Protein AF-A0A397TCR3-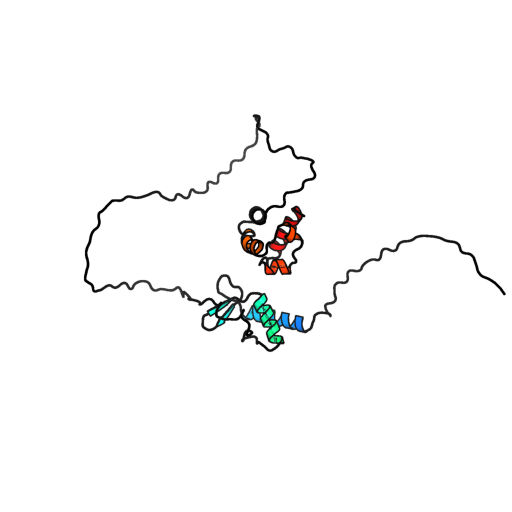F1 (afdb_monomer)

pLDDT: mean 70.33, std 26.98, range [28.31, 97.94]

Sequence (243 aa):
MRSNLLKKKSKLQSQKKYVKSRIPKESNLNENEVLVSSYIMELNDKYVCEVKNHKHCFIKENHYLSLNNFAISLWAKEIINKNADLNTPPNHALFSMMHSVKVTRKDSLFDEFSQMHHLLHPSPSSSPSPLQSTPSPLSYNYSDYNSEIQSRSRSLSLTSDHSLFSQISDNLSRKVVPNMKDFLEGLDKEFGDGKFTYYLPIFEEHEIRVNHLTRLSDSEYILIGITIIGRRQTVRDEAKKYE

Structure (mmCIF, N/CA/C/O backbone):
data_AF-A0A397TCR3-F1
#
_entry.id   AF-A0A397TCR3-F1
#
loop_
_atom_site.group_PDB
_atom_site.id
_atom_site.type_symbol
_atom_site.label_atom_id
_atom_site.label_alt_id
_atom_site.label_comp_id
_atom_site.label_asym_id
_atom_site.label_entity_id
_atom_site.label_seq_id
_atom_site.pdbx_PDB_ins_code
_atom_site.Cartn_x
_atom_site.Cartn_y
_atom_site.Cartn_z
_atom_site.occupancy
_atom_site.B_iso_or_equiv
_atom_site.auth_seq_id
_atom_site.auth_comp_id
_atom_site.auth_asym_id
_atom_site.auth_atom_id
_atom_site.pdbx_PDB_model_num
ATOM 1 N N . MET A 1 1 ? -39.890 59.804 42.417 1.00 32.84 1 MET A N 1
ATOM 2 C CA . MET A 1 1 ? -39.545 59.969 40.981 1.00 32.84 1 MET A CA 1
ATOM 3 C C . MET A 1 1 ? -38.036 60.123 40.853 1.00 32.84 1 MET A C 1
ATOM 5 O O . MET A 1 1 ? -37.502 60.806 41.713 1.00 32.84 1 MET A O 1
ATOM 9 N N . ARG A 1 2 ? -37.415 59.622 39.762 1.00 30.17 2 ARG A N 1
ATOM 10 C CA . ARG A 1 2 ? -35.999 59.856 39.351 1.00 30.17 2 ARG A CA 1
ATOM 11 C C . ARG A 1 2 ? -34.923 59.349 40.350 1.00 30.17 2 ARG A C 1
ATOM 13 O O . ARG A 1 2 ? -35.198 59.245 41.534 1.00 30.17 2 ARG A O 1
ATOM 20 N N . SER A 1 3 ? -33.689 59.007 39.959 1.00 29.06 3 SER A N 1
ATOM 21 C CA . SER A 1 3 ? -33.141 58.533 38.665 1.00 29.06 3 SER A CA 1
ATOM 22 C C . SER A 1 3 ? -31.760 57.867 38.885 1.00 29.06 3 SER A C 1
ATOM 24 O O . SER A 1 3 ? -31.173 58.010 39.950 1.00 29.06 3 SER A O 1
ATOM 26 N N . ASN A 1 4 ? -31.253 57.133 37.885 1.00 33.00 4 ASN A N 1
ATOM 27 C CA . ASN A 1 4 ? -29.996 56.357 37.927 1.00 33.00 4 ASN A CA 1
ATOM 28 C C . ASN A 1 4 ? -28.689 57.194 37.822 1.00 33.00 4 ASN A C 1
ATOM 30 O O . ASN A 1 4 ? -28.744 58.401 37.601 1.00 33.00 4 ASN A O 1
ATOM 34 N N . LEU A 1 5 ? -27.548 56.468 37.814 1.00 35.50 5 LEU A N 1
ATOM 35 C CA . LEU A 1 5 ? -26.148 56.845 37.481 1.00 35.50 5 LEU A CA 1
ATOM 36 C C . LEU A 1 5 ? -25.313 57.469 38.636 1.00 35.50 5 LEU A C 1
ATOM 38 O O . LEU A 1 5 ? -25.854 58.156 39.485 1.00 35.50 5 LEU A O 1
ATOM 42 N N . LEU A 1 6 ? -23.987 57.238 38.747 1.00 35.44 6 LEU A N 1
ATOM 43 C CA . LEU A 1 6 ? -23.030 56.706 37.754 1.00 35.44 6 LEU A CA 1
ATOM 44 C C . LEU A 1 6 ? -21.913 55.786 38.336 1.00 35.44 6 LEU A C 1
ATOM 46 O O . LEU A 1 6 ? -21.469 55.926 39.467 1.00 35.44 6 LEU A O 1
ATOM 50 N N . LYS A 1 7 ? -21.460 54.861 37.476 1.00 35.72 7 LYS A N 1
ATOM 51 C CA . LYS A 1 7 ? -20.378 53.841 37.540 1.00 35.72 7 LYS A CA 1
ATOM 52 C C . LYS A 1 7 ? -19.131 54.113 38.421 1.00 35.72 7 LYS A C 1
ATOM 54 O O . LYS A 1 7 ? -18.596 55.216 38.427 1.00 35.72 7 LYS A O 1
ATOM 59 N N . LYS A 1 8 ? -18.489 53.023 38.882 1.00 31.03 8 LYS A N 1
ATOM 60 C CA . LYS A 1 8 ? -17.023 52.927 39.109 1.00 31.03 8 LYS A CA 1
ATOM 61 C C . LYS A 1 8 ? -16.462 51.676 38.393 1.00 31.03 8 LYS A C 1
ATOM 63 O O . LYS A 1 8 ? -17.173 50.683 38.283 1.00 31.03 8 LYS A O 1
ATOM 68 N N . LYS A 1 9 ? -15.235 51.731 37.846 1.00 42.06 9 LYS A N 1
ATOM 69 C CA . LYS A 1 9 ? -14.594 50.645 37.055 1.00 42.06 9 LYS A CA 1
ATOM 70 C C . LYS A 1 9 ? -13.421 49.990 37.805 1.00 42.06 9 LYS A C 1
ATOM 72 O O . LYS A 1 9 ? -12.513 50.707 38.215 1.00 42.06 9 LYS A O 1
ATOM 77 N N . SER A 1 10 ? -13.364 48.657 3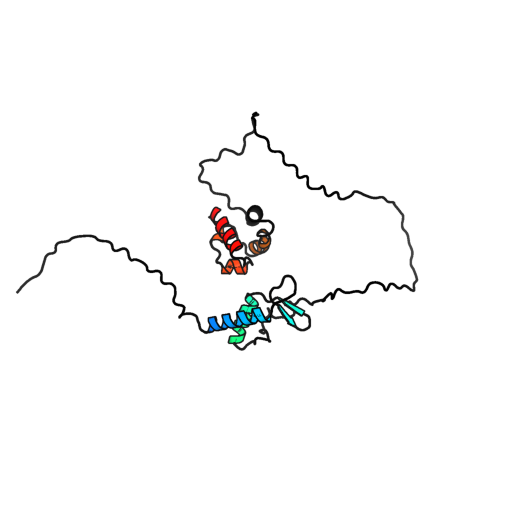7.820 1.00 34.50 10 SER A N 1
ATOM 78 C CA . SER A 1 10 ? -12.167 47.822 38.070 1.00 34.50 10 SER A CA 1
ATOM 79 C C . SER A 1 10 ? -12.519 46.332 37.879 1.00 34.50 10 SER A C 1
ATOM 81 O O . SER A 1 10 ? -13.694 45.989 37.929 1.00 34.50 10 SER A O 1
ATOM 83 N N . LYS A 1 11 ? -11.592 45.382 37.678 1.00 33.12 11 LYS A N 1
ATOM 84 C CA . LYS A 1 11 ? -10.313 45.376 36.927 1.00 33.12 11 LYS A CA 1
ATOM 85 C C . LYS A 1 11 ? -9.956 43.895 36.653 1.00 33.12 11 LYS A C 1
ATOM 87 O O . LYS A 1 11 ? -10.053 43.094 37.568 1.00 33.12 11 LYS A O 1
ATOM 92 N N . LEU A 1 12 ? -9.554 43.575 35.417 1.00 40.38 12 LEU A N 1
ATOM 93 C CA . LEU A 1 12 ? -8.819 42.377 34.945 1.00 40.38 12 LEU A CA 1
ATOM 94 C C . LEU A 1 12 ? -8.779 41.105 35.833 1.00 40.38 12 LEU A C 1
ATOM 96 O O . LEU A 1 12 ? -8.080 41.088 36.842 1.00 40.38 12 LEU A O 1
ATOM 100 N N . GLN A 1 13 ? -9.283 39.979 35.310 1.00 36.59 13 GLN A N 1
ATOM 101 C CA . GLN A 1 13 ? -8.668 38.658 35.528 1.00 36.59 13 GLN A CA 1
ATOM 102 C C . GLN A 1 13 ? -8.939 37.717 34.343 1.00 36.59 13 GLN A C 1
ATOM 104 O O . GLN A 1 13 ? -10.040 37.697 33.796 1.00 36.59 13 GLN A O 1
ATOM 109 N N . SER A 1 14 ? -7.925 36.957 33.922 1.00 41.19 14 SER A N 1
ATOM 110 C CA . SER A 1 14 ? -7.991 36.032 32.786 1.00 41.19 14 SER A CA 1
ATOM 111 C C . SER A 1 14 ? -8.177 34.588 33.259 1.00 41.19 14 SER A C 1
ATOM 113 O O . SER A 1 14 ? -7.335 34.039 33.966 1.00 41.19 14 SER A O 1
ATOM 115 N N . GLN A 1 15 ? -9.258 33.935 32.828 1.00 44.97 15 GLN A N 1
ATOM 116 C CA . GLN A 1 15 ? -9.443 32.500 33.052 1.00 44.97 15 GLN A CA 1
ATOM 117 C C . GLN A 1 15 ? -8.955 31.704 31.838 1.00 44.97 15 GLN A C 1
ATOM 119 O O . GLN A 1 15 ? -9.560 31.735 30.765 1.00 44.97 15 GLN A O 1
ATOM 124 N N . LYS A 1 16 ? -7.853 30.965 32.016 1.00 41.59 16 LYS A N 1
ATOM 125 C CA . LYS A 1 16 ? -7.391 29.961 31.049 1.00 41.59 16 LYS A CA 1
ATOM 126 C C . LYS A 1 16 ? -8.455 28.862 30.944 1.00 41.59 16 LYS A C 1
ATOM 128 O O . LYS A 1 16 ? -8.676 28.136 31.910 1.00 41.59 16 LYS A O 1
ATOM 133 N N . LYS A 1 17 ? -9.100 28.710 29.782 1.00 42.66 17 LYS A N 1
ATOM 134 C CA . LYS A 1 17 ? -9.996 27.570 29.530 1.00 42.66 17 LYS A CA 1
ATOM 135 C C . LYS A 1 17 ? -9.170 26.286 29.456 1.00 42.66 17 LYS A C 1
ATOM 137 O O . LYS A 1 17 ? -8.479 26.049 28.470 1.00 42.66 17 LYS A O 1
ATOM 142 N N . TYR A 1 18 ? -9.250 25.466 30.500 1.00 41.53 18 TYR A N 1
ATOM 143 C CA . TYR A 1 18 ? -8.671 24.126 30.522 1.00 41.53 18 TYR A CA 1
ATOM 144 C C . TYR A 1 18 ? -9.414 23.232 29.520 1.00 41.53 18 TYR A C 1
ATOM 146 O O . TYR A 1 18 ? -10.566 22.851 29.741 1.00 41.53 18 TYR A O 1
ATOM 154 N N . VAL A 1 19 ? -8.766 22.918 28.398 1.00 47.62 19 VAL A N 1
ATOM 155 C CA . VAL A 1 19 ? -9.299 21.978 27.409 1.00 47.62 19 VAL A CA 1
ATOM 156 C C . VAL A 1 19 ? -9.103 20.564 27.950 1.00 47.62 19 VAL A C 1
ATOM 158 O O . VAL A 1 19 ? -8.019 19.997 27.840 1.00 47.62 19 VAL A O 1
ATOM 161 N N . LYS A 1 20 ? -10.160 19.977 28.528 1.00 52.22 20 LYS A N 1
ATOM 162 C CA . LYS A 1 20 ? -10.213 18.519 28.705 1.00 52.22 20 LYS A CA 1
ATOM 163 C C . LYS A 1 20 ? -10.082 17.873 27.328 1.00 52.22 20 LYS A C 1
ATOM 165 O O . LYS A 1 20 ? -10.892 18.163 26.446 1.00 52.22 20 LYS A O 1
ATOM 170 N N . SER A 1 21 ? -9.111 16.981 27.164 1.00 48.56 21 SER A N 1
ATOM 171 C CA . SER A 1 21 ? -9.018 16.123 25.988 1.00 48.56 21 SER A CA 1
ATOM 172 C C . SER A 1 21 ? -10.294 15.287 25.874 1.00 48.56 21 SER A C 1
ATOM 174 O O . SER A 1 21 ? -10.557 14.392 26.677 1.00 48.56 21 SER A O 1
ATOM 176 N N . ARG A 1 22 ? -11.118 15.584 24.866 1.00 56.56 22 ARG A N 1
ATOM 177 C CA . ARG A 1 22 ? -12.137 14.637 24.417 1.00 56.56 22 ARG A CA 1
ATOM 178 C C . ARG A 1 22 ? -11.433 13.580 23.580 1.00 56.56 22 ARG A C 1
ATOM 180 O O . ARG A 1 22 ? -11.239 13.774 22.386 1.00 56.56 22 ARG A O 1
ATOM 187 N N . ILE A 1 23 ? -11.095 12.464 24.222 1.00 61.62 23 ILE A N 1
ATOM 188 C CA . ILE A 1 23 ? -11.044 11.178 23.524 1.00 61.62 23 ILE A CA 1
ATOM 189 C C . ILE A 1 23 ? -12.400 11.043 22.801 1.00 61.62 23 ILE A C 1
ATOM 191 O O . ILE A 1 23 ? -13.436 11.200 23.464 1.00 61.62 23 ILE A O 1
ATOM 195 N N . PRO A 1 24 ? -12.437 10.857 21.469 1.00 49.91 24 PRO A N 1
ATOM 196 C CA . PRO A 1 24 ? -13.688 10.635 20.758 1.00 49.91 24 PRO A CA 1
ATOM 197 C C . PRO A 1 24 ? -14.399 9.411 21.336 1.00 49.91 24 PRO A C 1
ATOM 199 O O . PRO A 1 24 ? -13.778 8.375 21.554 1.00 49.91 24 PRO A O 1
ATOM 202 N N . LYS A 1 25 ? -15.701 9.528 21.613 1.00 54.03 25 LYS A N 1
ATOM 203 C CA . LYS A 1 25 ? -16.501 8.363 21.998 1.00 54.03 25 LYS A CA 1
ATOM 204 C C . LYS A 1 25 ? -16.763 7.520 20.754 1.00 54.03 25 LYS A C 1
ATOM 206 O O . LYS A 1 25 ? -17.238 8.059 19.756 1.00 54.03 25 LYS A O 1
ATOM 211 N N . GLU A 1 26 ? -16.535 6.216 20.870 1.00 54.66 26 GLU A N 1
ATOM 212 C CA . GLU A 1 26 ? -16.677 5.201 19.809 1.00 54.66 26 GLU A CA 1
ATOM 213 C C . GLU A 1 26 ? -18.089 5.140 19.191 1.00 54.66 26 GLU A C 1
ATOM 215 O O . GLU A 1 26 ? -18.271 4.637 18.087 1.00 54.66 26 GLU A O 1
ATOM 220 N N . SER A 1 27 ? -19.086 5.735 19.856 1.00 53.53 27 SER A N 1
ATOM 221 C CA . SER A 1 27 ? -20.491 5.842 19.439 1.00 53.53 27 SER A CA 1
ATOM 222 C C . SER A 1 27 ? -20.749 6.758 18.221 1.00 53.53 27 SER A C 1
ATOM 224 O O . SER A 1 27 ? -21.754 7.467 18.203 1.00 53.53 27 SER A O 1
ATOM 226 N N . ASN A 1 28 ? -19.822 6.826 17.262 1.00 51.12 28 ASN A N 1
ATOM 227 C CA . ASN A 1 28 ? -19.961 7.529 15.976 1.00 51.12 28 ASN A CA 1
ATOM 228 C C . ASN A 1 28 ? -19.312 6.760 14.803 1.00 51.12 28 ASN A C 1
ATOM 230 O O . ASN A 1 28 ? -19.129 7.336 13.734 1.00 51.12 28 ASN A O 1
ATOM 234 N N . LEU A 1 29 ? -18.953 5.482 14.981 1.00 58.56 29 LEU A N 1
ATOM 235 C CA . LEU A 1 29 ? -18.613 4.619 13.848 1.00 58.56 29 LEU A CA 1
ATOM 236 C C . LEU A 1 29 ? -19.871 4.367 13.008 1.00 58.56 29 LEU A C 1
ATOM 238 O O . LEU A 1 29 ? -20.929 4.036 13.543 1.00 58.56 29 LEU A O 1
ATOM 242 N N . ASN A 1 30 ? -19.752 4.531 11.693 1.00 74.69 30 ASN A N 1
ATOM 243 C CA . ASN A 1 30 ? -20.811 4.188 10.749 1.00 74.69 30 ASN A CA 1
ATOM 244 C C . ASN A 1 30 ? -21.021 2.664 10.778 1.00 74.69 30 ASN A C 1
ATOM 246 O O . ASN A 1 30 ? -20.054 1.916 10.659 1.00 74.69 30 ASN A O 1
ATOM 250 N N . GLU A 1 31 ? -22.260 2.183 10.894 1.00 82.19 31 GLU A N 1
ATOM 251 C CA . GLU A 1 31 ? -22.559 0.738 10.938 1.00 82.19 31 GLU A CA 1
ATOM 252 C C . GLU A 1 31 ? -21.961 -0.004 9.726 1.00 82.19 31 GLU A C 1
ATOM 254 O O . GLU A 1 31 ? -21.398 -1.091 9.856 1.00 82.19 31 GLU A O 1
ATOM 259 N N . ASN A 1 32 ? -21.962 0.645 8.557 1.00 85.50 32 ASN A N 1
ATOM 260 C CA . ASN A 1 32 ? -21.342 0.127 7.337 1.00 85.50 32 ASN A CA 1
ATOM 261 C C . ASN A 1 32 ? -19.809 0.032 7.431 1.00 85.50 32 ASN A C 1
ATOM 263 O O . ASN A 1 32 ? -19.217 -0.848 6.822 1.00 85.50 32 ASN A O 1
ATOM 267 N N . GLU A 1 33 ? -19.146 0.911 8.183 1.00 86.38 33 GLU A N 1
ATOM 268 C CA . GLU A 1 33 ? -17.687 0.902 8.375 1.00 86.38 33 GLU A CA 1
ATOM 269 C C . GLU A 1 33 ? -17.250 -0.244 9.301 1.00 86.38 33 GLU A C 1
ATOM 271 O O . GLU A 1 33 ? -16.230 -0.894 9.053 1.00 86.38 33 GLU A O 1
ATOM 276 N N . VAL A 1 34 ? -18.075 -0.568 10.304 1.00 90.19 34 VAL A N 1
ATOM 277 C CA . VAL A 1 34 ? -17.914 -1.769 11.140 1.00 90.19 34 VAL A CA 1
ATOM 278 C C . VAL A 1 34 ? -18.088 -3.036 10.294 1.00 90.19 34 VAL A C 1
ATOM 280 O O . VAL A 1 34 ? -17.247 -3.933 10.358 1.00 90.19 34 VAL A O 1
ATOM 283 N N . LEU A 1 35 ? -19.113 -3.091 9.434 1.00 93.56 35 LEU A N 1
ATOM 284 C CA . LEU A 1 35 ? -19.334 -4.216 8.515 1.00 93.56 35 LEU A CA 1
ATOM 285 C C . LEU A 1 35 ? -18.205 -4.367 7.479 1.00 93.56 35 LEU A C 1
ATOM 287 O O . LEU A 1 35 ? -17.727 -5.480 7.269 1.00 93.56 35 LEU A O 1
ATOM 291 N N . VAL A 1 36 ? -17.716 -3.269 6.885 1.00 93.50 36 VAL A N 1
ATOM 292 C CA . VAL A 1 36 ? -16.543 -3.296 5.987 1.00 93.50 36 VAL A CA 1
ATOM 293 C C . VAL A 1 36 ? -15.334 -3.863 6.724 1.00 93.50 36 VAL A C 1
ATOM 295 O O . VAL A 1 36 ? -14.639 -4.715 6.181 1.00 93.50 36 VAL A O 1
ATOM 298 N N . SER A 1 37 ? -15.095 -3.435 7.965 1.00 93.88 37 SER A N 1
ATOM 299 C CA . SER A 1 37 ? -13.968 -3.921 8.770 1.00 93.88 37 SER A CA 1
ATOM 300 C C . SER A 1 37 ? -14.077 -5.423 9.056 1.00 93.88 37 SER A C 1
ATOM 302 O O . SER A 1 37 ? -13.086 -6.142 8.927 1.00 93.88 37 SER A O 1
ATOM 304 N N . SER A 1 38 ? -15.288 -5.907 9.356 1.00 96.56 38 SER A N 1
ATOM 305 C CA . SER A 1 38 ? -15.583 -7.332 9.554 1.00 96.56 38 SER A CA 1
ATOM 306 C C . SER A 1 38 ? -15.258 -8.158 8.304 1.00 96.56 38 SER A C 1
ATOM 308 O O . SER A 1 38 ? -14.482 -9.109 8.379 1.00 96.56 38 SER A O 1
ATOM 310 N N . TYR A 1 39 ? -15.780 -7.763 7.136 1.00 97.75 39 TYR A N 1
ATOM 311 C CA . TYR A 1 39 ? -15.507 -8.476 5.883 1.00 97.75 39 TYR A CA 1
ATOM 312 C C . TYR A 1 39 ? -14.046 -8.353 5.431 1.00 97.75 39 TYR A C 1
ATOM 314 O O . TYR A 1 39 ? -13.514 -9.297 4.856 1.00 97.75 39 TYR A O 1
ATOM 322 N N . ILE A 1 40 ? -13.356 -7.241 5.719 1.00 96.88 40 ILE A N 1
ATOM 323 C CA . ILE A 1 40 ? -11.908 -7.134 5.486 1.00 96.88 40 ILE A CA 1
ATOM 324 C C . ILE A 1 40 ? -11.166 -8.201 6.300 1.00 96.88 40 ILE A C 1
ATOM 326 O O . ILE A 1 40 ? -10.300 -8.871 5.743 1.00 96.88 40 ILE A O 1
ATOM 330 N N . MET A 1 41 ? -11.480 -8.391 7.585 1.00 95.31 41 MET A N 1
ATOM 331 C CA . MET A 1 41 ? -10.823 -9.421 8.403 1.00 95.31 41 MET A CA 1
ATOM 332 C C . MET A 1 41 ? -11.056 -10.830 7.842 1.00 95.31 41 MET A C 1
ATOM 334 O O . MET A 1 41 ? -10.092 -11.561 7.627 1.00 95.31 41 MET A O 1
ATOM 338 N N . GLU A 1 42 ? -12.308 -11.170 7.532 1.00 97.06 42 GLU A N 1
ATOM 339 C CA . GLU A 1 42 ? -12.695 -12.481 6.995 1.00 97.06 42 GLU A CA 1
ATOM 340 C C . GLU A 1 42 ? -12.049 -12.779 5.628 1.00 97.06 42 GLU A C 1
ATOM 342 O O . GLU A 1 42 ? -11.555 -13.881 5.396 1.00 97.06 42 GLU A O 1
ATOM 347 N N . LEU A 1 43 ? -11.966 -11.783 4.738 1.00 97.00 43 LEU A N 1
ATOM 348 C CA . LEU A 1 43 ? -11.293 -11.920 3.442 1.00 97.00 43 LEU A CA 1
ATOM 349 C C . LEU A 1 43 ? -9.764 -12.052 3.564 1.00 97.00 43 LEU A C 1
ATOM 351 O O . LEU A 1 43 ? -9.169 -12.771 2.764 1.00 97.00 43 LEU A O 1
ATOM 355 N N . ASN A 1 44 ? -9.111 -11.385 4.527 1.00 94.38 44 ASN A N 1
ATOM 356 C CA . ASN A 1 44 ? -7.666 -11.564 4.741 1.00 94.38 44 ASN A CA 1
ATOM 357 C C . ASN A 1 44 ? -7.354 -12.984 5.244 1.00 94.38 44 ASN A C 1
ATOM 359 O O . ASN A 1 44 ? -6.450 -13.619 4.710 1.00 94.38 44 ASN A O 1
ATOM 363 N N . ASP A 1 45 ? -8.113 -13.482 6.227 1.00 94.31 45 ASP A N 1
ATOM 364 C CA . ASP A 1 45 ? -7.937 -14.822 6.811 1.00 94.31 45 ASP A CA 1
ATOM 365 C C . ASP A 1 45 ? -8.189 -15.933 5.777 1.00 94.31 45 ASP A C 1
ATOM 367 O O . ASP A 1 45 ? -7.373 -16.836 5.592 1.00 94.31 45 ASP A O 1
ATOM 371 N N . LYS A 1 46 ? -9.274 -15.807 5.005 1.00 95.19 46 LYS A N 1
ATOM 372 C CA . LYS A 1 46 ? -9.669 -16.787 3.986 1.00 95.19 46 LYS A CA 1
ATOM 373 C C . LYS A 1 46 ? -8.706 -16.894 2.801 1.00 95.19 46 LYS A C 1
ATOM 375 O O . LYS A 1 46 ? -8.580 -17.971 2.221 1.00 95.19 46 LYS A O 1
ATOM 380 N N . TYR A 1 47 ? -8.077 -15.789 2.402 1.00 94.31 47 TYR A N 1
ATOM 381 C CA . TYR A 1 47 ? -7.284 -15.712 1.170 1.00 94.31 47 TYR A CA 1
ATOM 382 C C . TYR A 1 47 ? -5.773 -15.602 1.404 1.00 94.31 47 TYR A C 1
ATOM 384 O O . TYR A 1 47 ? -5.065 -15.115 0.525 1.00 94.31 47 TYR A O 1
ATOM 392 N N . VAL A 1 48 ? -5.253 -16.064 2.548 1.00 91.19 48 VAL A N 1
ATOM 393 C CA . VAL A 1 48 ? -3.801 -16.184 2.793 1.00 91.19 48 VAL A CA 1
ATOM 394 C C . VAL A 1 48 ? -3.116 -16.969 1.669 1.00 91.19 48 VAL A C 1
ATOM 396 O O . VAL A 1 48 ? -3.573 -18.032 1.257 1.00 91.19 48 VAL A O 1
ATOM 399 N N . CYS A 1 49 ? -2.004 -16.432 1.162 1.00 88.69 49 CYS A N 1
ATOM 400 C CA . CYS A 1 49 ? -1.275 -16.997 0.031 1.00 88.69 49 CYS A CA 1
ATOM 401 C C . CYS A 1 49 ? 0.053 -17.628 0.467 1.00 88.69 49 CYS A C 1
ATOM 403 O O . CYS A 1 49 ? 0.883 -16.978 1.097 1.00 88.69 49 CYS A O 1
ATOM 405 N N . GLU A 1 50 ? 0.299 -18.872 0.054 1.00 80.00 50 GLU A N 1
ATOM 406 C CA . GLU A 1 50 ? 1.591 -19.556 0.247 1.00 80.00 50 GLU A CA 1
ATOM 407 C C . GLU A 1 50 ? 2.650 -19.147 -0.799 1.00 80.00 50 GLU A C 1
ATOM 409 O O . GLU A 1 50 ? 3.834 -19.466 -0.670 1.00 80.00 50 GLU A O 1
ATOM 414 N N . VAL A 1 51 ? 2.240 -18.449 -1.866 1.00 70.06 51 VAL A N 1
ATOM 415 C CA . VAL A 1 51 ? 3.136 -18.056 -2.961 1.00 70.06 51 VAL A CA 1
ATOM 416 C C . VAL A 1 51 ? 4.015 -16.885 -2.530 1.00 70.06 51 VAL A C 1
ATOM 418 O O . VAL A 1 51 ? 3.528 -15.838 -2.102 1.00 70.06 51 VAL A O 1
ATOM 421 N N . LYS A 1 52 ? 5.333 -17.048 -2.699 1.00 58.84 52 LYS A N 1
ATOM 422 C CA . LYS A 1 52 ? 6.329 -16.012 -2.392 1.00 58.84 52 LYS A CA 1
ATOM 423 C C . LYS A 1 52 ? 5.942 -14.663 -3.017 1.00 58.84 52 LYS A C 1
ATOM 425 O O . LYS A 1 52 ? 5.460 -14.603 -4.144 1.00 58.84 52 LYS A O 1
ATOM 430 N N . ASN A 1 53 ? 6.202 -13.596 -2.264 1.00 66.69 53 ASN A N 1
ATOM 431 C CA . ASN A 1 53 ? 5.924 -12.185 -2.565 1.00 66.69 53 ASN A CA 1
ATOM 432 C C . ASN A 1 53 ? 4.456 -11.726 -2.427 1.00 66.69 53 ASN A C 1
ATOM 434 O O . ASN A 1 53 ? 4.232 -10.516 -2.386 1.00 66.69 53 ASN A O 1
ATOM 438 N N . HIS A 1 54 ? 3.474 -12.618 -2.254 1.00 74.00 54 HIS A N 1
ATOM 439 C CA . HIS A 1 54 ? 2.067 -12.236 -2.061 1.00 74.00 54 HIS A CA 1
ATOM 440 C C . HIS A 1 54 ? 1.563 -12.672 -0.682 1.00 74.00 54 HIS A C 1
ATOM 442 O O . HIS A 1 54 ? 1.743 -13.817 -0.293 1.00 74.00 54 HIS A O 1
ATOM 448 N N . LYS A 1 55 ? 0.928 -11.764 0.075 1.00 83.88 55 LYS A N 1
ATOM 449 C CA . LYS A 1 55 ? 0.330 -12.110 1.382 1.00 83.88 55 LYS A CA 1
ATOM 450 C C . LYS A 1 55 ? -1.033 -12.774 1.245 1.00 83.88 55 LYS A C 1
ATOM 452 O O . LYS A 1 55 ? -1.315 -13.732 1.953 1.00 83.88 55 LYS A O 1
ATOM 457 N N . HIS A 1 56 ? -1.852 -12.262 0.329 1.00 92.88 56 HIS A N 1
ATOM 458 C CA . HIS A 1 56 ? -3.190 -12.771 0.065 1.00 92.88 56 HIS A CA 1
ATOM 459 C C . HIS A 1 56 ? -3.397 -12.929 -1.444 1.00 92.88 56 HIS A C 1
ATOM 461 O O . HIS A 1 56 ? -2.883 -12.125 -2.231 1.00 92.88 56 HIS A O 1
ATOM 467 N N . CYS A 1 57 ? -4.125 -13.959 -1.865 1.00 92.88 57 CYS A N 1
ATOM 468 C CA . CYS A 1 57 ? -4.423 -14.211 -3.267 1.00 92.88 57 CYS A CA 1
ATOM 469 C C . CYS A 1 57 ? -5.760 -14.932 -3.467 1.00 92.88 57 CYS A C 1
ATOM 471 O O . CYS A 1 57 ? -6.129 -15.827 -2.714 1.00 92.88 57 CYS A O 1
ATOM 473 N N . PHE A 1 58 ? -6.466 -14.564 -4.534 1.00 93.38 58 PHE A N 1
ATOM 474 C CA . PHE A 1 58 ? -7.603 -15.325 -5.036 1.00 93.38 58 PHE A CA 1
ATOM 475 C C . PHE A 1 58 ? -7.091 -16.380 -6.021 1.00 93.38 58 PHE A C 1
ATOM 477 O O . PHE A 1 58 ? -6.339 -16.052 -6.943 1.00 93.38 58 PHE A O 1
ATOM 484 N N . ILE A 1 59 ? -7.481 -17.640 -5.827 1.00 90.62 59 ILE A N 1
ATOM 485 C CA . ILE A 1 59 ? -7.052 -18.766 -6.663 1.00 90.62 59 ILE A CA 1
ATOM 486 C C . ILE A 1 59 ? -8.252 -19.274 -7.457 1.00 90.62 59 ILE A C 1
ATOM 488 O O . ILE A 1 59 ? -9.270 -19.655 -6.882 1.00 90.62 59 ILE A O 1
ATOM 492 N N . LYS A 1 60 ? -8.113 -19.327 -8.782 1.00 89.75 60 LYS A N 1
ATOM 493 C CA . LYS A 1 60 ? -9.102 -19.907 -9.696 1.00 89.75 60 LYS A CA 1
ATOM 494 C C . LYS A 1 60 ? -8.370 -20.581 -10.853 1.00 89.75 60 LYS A C 1
ATOM 496 O O . LYS A 1 60 ? -7.467 -19.985 -11.422 1.00 89.75 60 LYS A O 1
ATOM 501 N N . GLU A 1 61 ? -8.741 -21.817 -11.194 1.00 85.00 61 GLU A N 1
ATOM 502 C CA . GLU A 1 61 ? -8.220 -22.541 -12.375 1.00 85.00 61 GLU A CA 1
ATOM 503 C C . GLU A 1 61 ? -6.669 -22.612 -12.434 1.00 85.00 61 GLU A C 1
ATOM 505 O O . GLU A 1 61 ? -6.049 -22.422 -13.477 1.00 85.00 61 GLU A O 1
ATOM 510 N N . ASN A 1 62 ? -6.023 -22.869 -11.286 1.00 83.38 62 ASN A N 1
ATOM 511 C CA . ASN A 1 62 ? -4.558 -22.865 -11.071 1.00 83.38 62 ASN A CA 1
ATOM 512 C C . ASN A 1 62 ? -3.847 -21.525 -11.373 1.00 83.38 62 ASN A C 1
ATOM 514 O O . ASN A 1 62 ? -2.614 -21.454 -11.422 1.00 83.38 62 ASN A O 1
ATOM 518 N N . HIS A 1 63 ? -4.616 -20.454 -11.537 1.00 87.12 63 HIS A N 1
ATOM 519 C CA . HIS A 1 63 ? -4.149 -19.085 -11.666 1.00 87.12 63 HIS A CA 1
ATOM 520 C C . HIS A 1 63 ? -4.362 -18.316 -10.355 1.00 87.12 63 HIS A C 1
ATOM 522 O O . HIS A 1 63 ? -5.376 -18.469 -9.674 1.00 87.12 63 HIS A O 1
ATOM 528 N N . TYR A 1 64 ? -3.378 -17.488 -10.010 1.00 89.94 64 TYR A N 1
ATOM 529 C CA . TYR A 1 64 ? -3.269 -16.784 -8.737 1.00 89.94 64 TYR A CA 1
ATOM 530 C C . TYR A 1 64 ? -3.340 -15.276 -8.988 1.00 89.94 64 TYR A C 1
ATOM 532 O O . TYR A 1 64 ? -2.476 -14.704 -9.655 1.00 89.94 64 TYR A O 1
ATOM 540 N N . LEU A 1 65 ? -4.373 -14.628 -8.457 1.00 91.44 65 LEU A N 1
ATOM 541 C CA . LEU A 1 65 ? -4.550 -13.180 -8.488 1.00 91.44 65 LEU A CA 1
ATOM 542 C C . LEU A 1 65 ? -4.126 -12.590 -7.136 1.00 91.44 65 LEU A C 1
ATOM 544 O O . LEU A 1 65 ? -4.713 -12.916 -6.108 1.00 91.44 65 LEU A O 1
ATOM 548 N N . SER A 1 66 ? -3.136 -11.697 -7.131 1.00 91.69 66 SER A N 1
ATOM 549 C CA . SER A 1 66 ? -2.669 -11.020 -5.914 1.00 91.69 66 SER A CA 1
ATOM 550 C C . SER A 1 66 ? -3.727 -10.071 -5.343 1.00 91.69 66 SER A C 1
ATOM 552 O O . SER A 1 66 ? -4.071 -9.076 -5.977 1.00 91.69 66 SER A O 1
ATOM 554 N N . LEU A 1 67 ? -4.161 -10.300 -4.103 1.00 93.19 67 LEU A N 1
ATOM 555 C CA . LEU A 1 67 ? -5.080 -9.409 -3.395 1.00 93.19 67 LEU A CA 1
ATOM 556 C C . LEU A 1 67 ? -4.290 -8.424 -2.525 1.00 93.19 67 LEU A C 1
ATOM 558 O O . LEU A 1 67 ? -3.755 -8.776 -1.474 1.00 93.19 67 LEU A O 1
ATOM 562 N N . ASN A 1 68 ? -4.215 -7.167 -2.965 1.00 91.75 68 ASN A N 1
ATOM 563 C CA . ASN A 1 68 ? -3.699 -6.079 -2.134 1.00 91.75 68 ASN A CA 1
ATOM 564 C C . ASN A 1 68 ? -4.802 -5.523 -1.205 1.00 91.75 68 ASN A C 1
ATOM 566 O O . ASN A 1 68 ? -5.990 -5.800 -1.381 1.00 91.75 68 ASN A O 1
ATOM 570 N N . ASN A 1 69 ? -4.417 -4.699 -0.225 1.00 93.19 69 ASN A N 1
ATOM 571 C CA . ASN A 1 69 ? -5.356 -4.135 0.755 1.00 93.19 69 ASN A CA 1
ATOM 572 C C . ASN A 1 69 ? -6.504 -3.337 0.106 1.00 93.19 69 ASN A C 1
ATOM 574 O O . ASN A 1 69 ? -7.603 -3.302 0.656 1.00 93.19 69 ASN A O 1
ATOM 578 N N . PHE A 1 70 ? -6.273 -2.709 -1.055 1.00 94.50 70 PHE A N 1
ATOM 579 C CA . PHE A 1 70 ? -7.312 -1.980 -1.786 1.00 94.50 70 PHE A CA 1
ATOM 580 C C . PHE A 1 70 ? -8.334 -2.934 -2.414 1.00 94.50 70 PHE A C 1
ATOM 582 O O . PHE A 1 70 ? -9.530 -2.721 -2.246 1.00 94.50 70 PHE A O 1
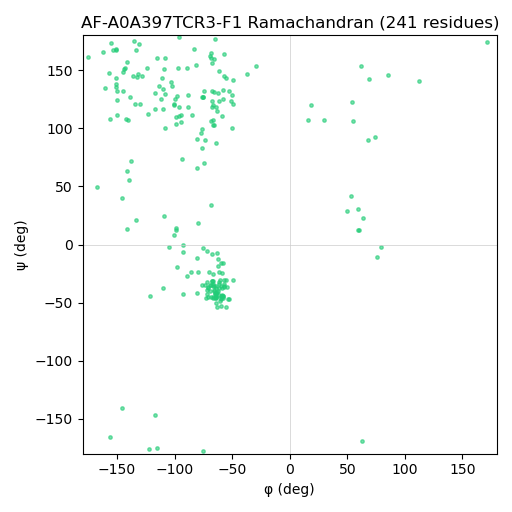ATOM 589 N N . ALA A 1 71 ? -7.885 -4.017 -3.058 1.00 95.44 71 ALA A N 1
ATOM 590 C CA . ALA A 1 71 ? -8.764 -5.054 -3.596 1.00 95.44 71 ALA A CA 1
ATOM 591 C C . ALA A 1 71 ? -9.622 -5.692 -2.489 1.00 95.44 71 ALA A C 1
ATOM 593 O O . ALA A 1 71 ? -10.835 -5.800 -2.644 1.00 95.44 71 ALA A O 1
ATOM 594 N N . ILE A 1 72 ? -9.030 -6.021 -1.336 1.00 96.38 72 ILE A N 1
ATOM 595 C CA . ILE A 1 72 ? -9.767 -6.575 -0.185 1.00 96.38 72 ILE A CA 1
ATOM 596 C C . ILE A 1 72 ? -10.778 -5.553 0.371 1.00 96.38 72 ILE A C 1
ATOM 598 O O . ILE A 1 72 ? -11.930 -5.899 0.627 1.00 96.38 72 ILE A O 1
ATOM 602 N N . SER A 1 73 ? -10.395 -4.275 0.480 1.00 96.31 73 SER A N 1
ATOM 603 C CA . SER A 1 73 ? -11.293 -3.198 0.938 1.00 96.31 73 SER A CA 1
ATOM 604 C C . SER A 1 73 ? -12.429 -2.891 -0.042 1.00 96.31 73 SER A C 1
ATOM 606 O O . SER A 1 73 ? -13.508 -2.473 0.377 1.00 96.31 73 SER A O 1
ATOM 608 N N . LEU A 1 74 ? -12.194 -3.063 -1.346 1.00 96.44 74 LEU A N 1
ATOM 609 C CA . LEU A 1 74 ? -13.208 -2.927 -2.391 1.00 96.44 74 LEU A CA 1
ATOM 610 C C . LEU A 1 74 ? -14.181 -4.111 -2.353 1.00 96.44 74 LEU A C 1
ATOM 612 O O . LEU A 1 74 ? -15.389 -3.902 -2.349 1.00 96.44 74 LEU A O 1
ATOM 616 N N . TRP A 1 75 ? -13.668 -5.337 -2.238 1.00 97.94 75 TRP A N 1
ATOM 617 C CA . TRP A 1 75 ? -14.479 -6.550 -2.118 1.00 97.94 75 TRP A CA 1
ATOM 618 C C . TRP A 1 75 ? -15.391 -6.496 -0.882 1.00 97.94 75 TRP A C 1
ATOM 620 O O . TRP A 1 75 ? -16.598 -6.682 -1.012 1.00 97.94 75 TRP A O 1
ATOM 630 N N . ALA A 1 76 ? -14.867 -6.114 0.286 1.00 97.69 76 ALA A N 1
ATOM 631 C CA . ALA A 1 76 ? -15.657 -5.940 1.508 1.00 97.69 76 ALA A CA 1
ATOM 632 C C . ALA A 1 76 ? -16.820 -4.932 1.367 1.00 97.69 76 ALA A C 1
ATOM 634 O O . ALA A 1 76 ? -17.896 -5.146 1.926 1.00 97.69 76 ALA A O 1
ATOM 635 N N . LYS A 1 77 ? -16.636 -3.851 0.595 1.00 96.31 77 LYS A N 1
ATOM 636 C CA . LYS A 1 77 ? -17.708 -2.888 0.278 1.00 96.31 77 LYS A CA 1
ATOM 637 C C . LYS A 1 77 ? -18.736 -3.477 -0.685 1.00 96.31 77 LYS A C 1
ATOM 639 O O . LYS A 1 77 ? -19.934 -3.327 -0.469 1.00 96.31 77 LYS A O 1
ATOM 644 N N . GLU A 1 78 ? -18.280 -4.189 -1.709 1.00 96.88 78 GLU A N 1
ATOM 645 C CA . GLU A 1 78 ? -19.161 -4.791 -2.711 1.00 96.88 78 GLU A CA 1
ATOM 646 C C . GLU A 1 78 ? -19.986 -5.971 -2.171 1.00 96.88 78 GLU A C 1
ATOM 648 O O . GLU A 1 78 ? -21.082 -6.213 -2.675 1.00 96.88 78 GLU A O 1
ATOM 653 N N . ILE A 1 79 ? -19.539 -6.636 -1.097 1.00 97.06 79 ILE A N 1
ATOM 654 C CA . ILE A 1 79 ? -20.359 -7.591 -0.327 1.00 97.06 79 ILE A CA 1
ATOM 655 C C . ILE A 1 79 ? -21.554 -6.876 0.326 1.00 97.06 79 ILE A C 1
ATOM 657 O O . ILE A 1 79 ? -22.689 -7.333 0.203 1.00 97.06 79 ILE A O 1
ATOM 661 N N . ILE A 1 80 ? -21.338 -5.714 0.955 1.00 95.00 80 ILE A N 1
ATOM 662 C CA . ILE A 1 80 ? -22.418 -4.905 1.558 1.00 95.00 80 ILE A CA 1
ATOM 663 C C . ILE A 1 80 ? -23.370 -4.372 0.478 1.00 95.00 80 ILE A C 1
ATOM 665 O O . ILE A 1 80 ? -24.589 -4.404 0.657 1.00 95.00 80 ILE A O 1
ATOM 669 N N . ASN A 1 81 ? -22.827 -3.966 -0.674 1.00 94.25 81 ASN A N 1
ATOM 670 C CA . ASN A 1 81 ? -23.608 -3.555 -1.844 1.00 94.25 81 ASN A CA 1
ATOM 671 C C . ASN A 1 81 ? -24.309 -4.732 -2.561 1.00 94.25 81 ASN A C 1
ATOM 673 O O . ASN A 1 81 ? -25.109 -4.490 -3.461 1.00 94.25 81 ASN A O 1
ATOM 677 N N . LYS A 1 82 ? -24.058 -5.987 -2.148 1.00 92.75 82 LYS A N 1
ATOM 678 C CA . LYS A 1 82 ? -24.609 -7.238 -2.716 1.00 92.75 82 LYS A CA 1
ATOM 679 C C . LYS A 1 82 ? -24.197 -7.521 -4.169 1.00 92.75 82 LYS A C 1
ATOM 681 O O . LYS A 1 82 ? -24.857 -8.293 -4.860 1.00 92.75 82 LYS A O 1
ATOM 686 N N . ASN A 1 83 ? -23.081 -6.940 -4.603 1.00 92.62 83 ASN A N 1
ATOM 687 C CA . ASN A 1 83 ? -22.454 -7.162 -5.911 1.00 92.62 83 ASN A CA 1
ATOM 688 C C . ASN A 1 83 ? -21.384 -8.276 -5.880 1.00 92.62 83 ASN A C 1
ATOM 690 O O . ASN A 1 83 ? -20.826 -8.625 -6.920 1.00 92.62 83 ASN A O 1
ATOM 694 N N . ALA A 1 84 ? -21.067 -8.798 -4.692 1.00 96.38 84 ALA A N 1
ATOM 695 C CA . ALA A 1 84 ? -20.073 -9.839 -4.445 1.00 96.38 84 ALA A CA 1
ATOM 696 C C . ALA A 1 84 ? -20.453 -10.676 -3.209 1.00 96.38 84 ALA A C 1
ATOM 698 O O . ALA A 1 84 ? -21.308 -10.275 -2.418 1.00 96.38 84 ALA A O 1
ATOM 699 N N . ASP A 1 85 ? -19.777 -11.807 -3.009 1.00 96.44 85 ASP A N 1
ATOM 700 C CA . ASP A 1 85 ? -19.849 -12.602 -1.777 1.00 96.44 85 ASP A CA 1
ATOM 701 C C . ASP A 1 85 ? -18.441 -13.045 -1.341 1.00 96.44 85 ASP A C 1
ATOM 703 O O . ASP A 1 85 ? -17.461 -12.790 -2.036 1.00 96.44 85 ASP A O 1
ATOM 707 N N . LEU A 1 86 ? -18.307 -13.702 -0.189 1.00 96.44 86 LEU A N 1
ATOM 708 C CA . LEU A 1 86 ? -17.011 -14.128 0.362 1.00 96.44 86 LEU A CA 1
ATOM 709 C C . LEU A 1 86 ? -16.234 -15.129 -0.512 1.00 96.44 86 LEU A C 1
ATOM 711 O O . LEU A 1 86 ? -15.088 -15.432 -0.197 1.00 96.44 86 LEU A O 1
ATOM 715 N N . ASN A 1 87 ? -16.855 -15.719 -1.533 1.00 95.12 87 ASN A N 1
ATOM 716 C CA . ASN A 1 87 ? -16.270 -16.658 -2.494 1.00 95.12 87 ASN A CA 1
ATOM 717 C C . ASN A 1 87 ? -16.153 -16.030 -3.888 1.00 95.12 87 ASN A C 1
ATOM 719 O O . ASN A 1 87 ? -15.183 -16.295 -4.598 1.00 95.12 87 ASN A O 1
ATOM 723 N N . THR A 1 88 ? -17.139 -15.216 -4.275 1.00 94.50 88 THR A N 1
ATOM 724 C CA . THR A 1 88 ? -17.225 -14.589 -5.599 1.00 94.50 88 THR A CA 1
ATOM 725 C C . THR A 1 88 ? -16.718 -13.145 -5.544 1.00 94.50 88 THR A C 1
ATOM 727 O O . THR A 1 88 ? -17.398 -12.293 -4.963 1.00 94.50 88 THR A O 1
ATOM 730 N N . PRO A 1 89 ? -15.555 -12.828 -6.147 1.00 94.69 89 PRO A N 1
ATOM 731 C CA . PRO A 1 89 ? -15.057 -11.460 -6.186 1.00 94.69 89 PRO A CA 1
ATOM 732 C C . PRO A 1 89 ? -15.946 -10.546 -7.052 1.00 94.69 89 PRO A C 1
ATOM 734 O O . PRO A 1 89 ? -16.626 -11.032 -7.961 1.00 94.69 89 PRO A O 1
ATOM 737 N N . PRO A 1 90 ? -15.928 -9.221 -6.814 1.00 95.06 90 PRO A N 1
ATOM 738 C CA . PRO A 1 90 ? -16.736 -8.266 -7.567 1.00 95.06 90 PRO A CA 1
ATOM 739 C C . PRO A 1 90 ? -16.396 -8.259 -9.059 1.00 95.06 90 PRO A C 1
ATOM 741 O O . PRO A 1 90 ? -15.233 -8.407 -9.442 1.00 95.06 90 PRO A O 1
ATOM 744 N N . ASN A 1 91 ? -17.387 -7.967 -9.906 1.00 92.50 91 ASN A N 1
ATOM 745 C CA . ASN A 1 91 ? -17.175 -7.745 -11.339 1.00 92.50 91 ASN A CA 1
ATOM 746 C C . ASN A 1 91 ? -16.521 -6.373 -11.610 1.00 92.50 91 ASN A C 1
ATOM 748 O O . ASN A 1 91 ? -17.149 -5.438 -12.104 1.00 92.50 91 ASN A O 1
ATOM 752 N N . HIS A 1 92 ? -15.249 -6.248 -11.238 1.00 91.56 92 HIS A N 1
ATOM 753 C CA . HIS A 1 92 ? -14.426 -5.053 -11.394 1.00 91.56 92 HIS A CA 1
ATOM 754 C C . HIS A 1 92 ? -13.040 -5.453 -11.921 1.00 91.56 92 HIS A C 1
ATOM 756 O O . HIS A 1 92 ? -12.517 -6.502 -11.548 1.00 91.56 92 HIS A O 1
ATOM 762 N N . ALA A 1 93 ? -12.418 -4.624 -12.768 1.00 89.44 93 ALA A N 1
ATOM 763 C CA . ALA A 1 93 ? -11.225 -4.999 -13.544 1.00 89.44 93 ALA A CA 1
ATOM 764 C C . ALA A 1 93 ? -10.041 -5.520 -12.699 1.00 89.44 93 ALA A C 1
ATOM 766 O O . ALA A 1 93 ? -9.311 -6.404 -13.140 1.00 89.44 93 ALA A O 1
ATOM 767 N N . LEU A 1 94 ? -9.896 -5.042 -11.457 1.00 90.25 94 LEU A N 1
ATOM 768 C CA . LEU A 1 94 ? -8.881 -5.514 -10.500 1.00 90.25 94 LEU A CA 1
ATOM 769 C C . LEU A 1 94 ? -9.021 -6.995 -10.099 1.00 90.25 94 LEU A C 1
ATOM 771 O O . LEU A 1 94 ? -8.057 -7.573 -9.609 1.00 90.25 94 LEU A O 1
ATOM 775 N N . PHE A 1 95 ? -10.190 -7.605 -10.314 1.00 93.44 95 PHE A N 1
ATOM 776 C CA . PHE A 1 95 ? -10.437 -9.034 -10.097 1.00 93.44 95 PHE A CA 1
ATOM 777 C C . PHE A 1 95 ? -10.401 -9.852 -11.399 1.00 93.44 95 PHE A C 1
ATOM 779 O O . PHE A 1 95 ? -10.711 -11.043 -11.401 1.00 93.44 95 PHE A O 1
ATOM 786 N N . SER A 1 96 ? -10.003 -9.235 -12.519 1.00 90.25 96 SER A N 1
ATOM 787 C CA . SER A 1 96 ? -9.837 -9.935 -13.790 1.00 90.25 96 SER A CA 1
ATOM 788 C C . SER A 1 96 ? -8.669 -10.916 -13.728 1.00 90.25 96 SER A C 1
ATOM 790 O O . SER A 1 96 ? -7.514 -10.534 -13.524 1.00 90.25 96 SER A O 1
ATOM 792 N N . MET A 1 97 ? -8.952 -12.186 -14.024 1.00 88.19 97 MET A N 1
ATOM 793 C CA . MET A 1 97 ? -7.931 -13.231 -14.138 1.00 88.19 97 MET A CA 1
ATOM 794 C C . MET A 1 97 ? -6.927 -12.974 -15.279 1.00 88.19 97 MET A C 1
ATOM 796 O O . MET A 1 97 ? -5.908 -13.656 -15.342 1.00 88.19 97 MET A O 1
ATOM 800 N N . MET A 1 98 ? -7.130 -11.966 -16.138 1.00 82.88 98 MET A N 1
ATOM 801 C CA . MET A 1 98 ? -6.106 -11.516 -17.097 1.00 82.88 98 MET A CA 1
ATOM 802 C C . MET A 1 98 ? -4.822 -11.007 -16.417 1.00 82.88 98 MET A C 1
ATOM 804 O O . MET A 1 98 ? -3.762 -11.044 -17.032 1.00 82.88 98 MET A O 1
ATOM 808 N N . HIS A 1 99 ? -4.899 -10.568 -15.156 1.00 81.50 99 HIS A N 1
ATOM 809 C CA . HIS A 1 99 ? -3.754 -10.096 -14.365 1.00 81.50 99 HIS A CA 1
ATOM 810 C C . HIS A 1 99 ? -3.203 -11.160 -13.395 1.00 81.50 99 HIS A C 1
ATOM 812 O O . HIS A 1 99 ? -2.454 -10.841 -12.473 1.00 81.50 99 HIS A O 1
ATOM 818 N N . SER A 1 100 ? -3.600 -12.423 -13.568 1.00 85.06 100 SER A N 1
ATOM 819 C CA . SER A 1 100 ? -3.192 -13.534 -12.702 1.00 85.06 100 SER A CA 1
ATOM 820 C C . SER A 1 100 ? -1.904 -14.218 -13.169 1.00 85.06 100 SER A C 1
ATOM 822 O O . SER A 1 100 ? -1.603 -14.282 -14.361 1.00 85.06 100 SER A O 1
ATOM 824 N N . VAL A 1 101 ? -1.166 -14.798 -12.222 1.00 82.81 101 VAL A N 1
ATOM 825 C CA . VAL A 1 101 ? 0.018 -15.622 -12.495 1.00 82.81 101 VAL A CA 1
ATOM 826 C C . VAL A 1 101 ? -0.375 -17.098 -12.464 1.00 82.81 101 VAL A C 1
ATOM 828 O O . VAL A 1 101 ? -0.963 -17.573 -11.492 1.00 82.81 101 VAL A O 1
ATOM 831 N N . LYS A 1 102 ? -0.039 -17.851 -13.515 1.00 81.69 102 LYS A N 1
ATOM 832 C CA . LYS A 1 102 ? -0.233 -19.308 -13.552 1.00 81.69 102 LYS A CA 1
ATOM 833 C C . LYS A 1 102 ? 0.820 -20.002 -12.691 1.00 81.69 102 LYS A C 1
ATOM 835 O O . LYS A 1 102 ? 2.012 -19.807 -12.918 1.00 81.69 102 LYS A O 1
ATOM 840 N N . VAL A 1 103 ? 0.407 -20.859 -11.756 1.00 69.50 103 VAL A N 1
ATOM 841 C CA . VAL A 1 103 ? 1.360 -21.630 -10.943 1.00 69.50 103 VAL A CA 1
ATOM 842 C C . VAL A 1 103 ? 1.798 -22.903 -11.664 1.00 69.50 103 VAL A C 1
ATOM 844 O O . VAL A 1 103 ? 1.046 -23.867 -11.809 1.00 69.50 103 VAL A O 1
ATOM 847 N N . THR A 1 104 ? 3.069 -22.928 -12.058 1.00 57.59 104 THR A N 1
ATOM 848 C CA . THR A 1 104 ? 3.848 -24.157 -12.236 1.00 57.59 104 THR A CA 1
ATOM 849 C C . THR A 1 104 ? 4.344 -24.619 -10.868 1.00 57.59 104 THR A C 1
ATOM 851 O O . THR A 1 104 ? 5.415 -24.224 -10.406 1.00 57.59 104 THR A O 1
ATOM 854 N N . ARG A 1 105 ? 3.556 -25.465 -10.194 1.00 56.03 105 ARG A N 1
ATOM 855 C CA . ARG A 1 105 ? 3.998 -26.124 -8.961 1.00 56.03 105 ARG A CA 1
ATOM 856 C C . ARG A 1 105 ? 5.140 -27.086 -9.314 1.00 56.03 105 ARG A C 1
ATOM 858 O O . ARG A 1 105 ? 4.906 -28.145 -9.885 1.00 56.03 105 ARG A O 1
ATOM 865 N N . LYS A 1 106 ? 6.384 -26.697 -9.016 1.00 45.16 106 LYS A N 1
ATOM 866 C CA . LYS A 1 106 ? 7.529 -27.617 -9.020 1.00 45.16 106 LYS A CA 1
ATOM 867 C C . LYS A 1 106 ? 7.465 -28.471 -7.756 1.00 45.16 106 LYS A C 1
ATOM 869 O O . LYS A 1 106 ? 8.119 -28.151 -6.767 1.00 45.16 106 LYS A O 1
ATOM 874 N N . ASP A 1 107 ? 6.672 -29.535 -7.805 1.00 40.91 107 ASP A N 1
ATOM 875 C CA . ASP A 1 107 ? 6.720 -30.599 -6.804 1.00 40.91 107 ASP A CA 1
ATOM 876 C C . ASP A 1 107 ? 8.082 -31.302 -6.921 1.00 40.91 107 ASP A C 1
ATOM 878 O O . ASP A 1 107 ? 8.361 -32.022 -7.877 1.00 40.91 107 ASP A O 1
ATOM 882 N N . SER A 1 108 ? 8.992 -30.982 -6.000 1.00 40.91 108 SER A N 1
ATOM 883 C CA . SER A 1 108 ? 10.417 -31.292 -6.128 1.00 40.91 108 SER A CA 1
ATOM 884 C C . SER A 1 108 ? 10.795 -32.620 -5.469 1.00 40.91 108 SER A C 1
ATOM 886 O O . SER A 1 108 ? 11.447 -32.630 -4.424 1.00 40.91 108 SER A O 1
ATOM 888 N N . LEU A 1 109 ? 10.425 -33.734 -6.102 1.00 42.78 109 LEU A N 1
ATOM 889 C CA . LEU A 1 109 ? 11.039 -35.046 -5.878 1.00 42.78 109 LEU A CA 1
ATOM 890 C C . LEU A 1 109 ? 11.222 -35.764 -7.222 1.00 42.78 109 LEU A C 1
ATOM 892 O O . LEU A 1 109 ? 10.262 -35.888 -7.969 1.00 42.78 109 LEU A O 1
ATOM 896 N N . PHE A 1 110 ? 12.458 -36.205 -7.478 1.00 38.47 110 PHE A N 1
ATOM 897 C CA . PHE A 1 110 ? 12.892 -37.194 -8.477 1.00 38.47 110 PHE A CA 1
ATOM 898 C C . PHE A 1 110 ? 12.071 -37.332 -9.775 1.00 38.47 110 PHE A C 1
ATOM 900 O O . PHE A 1 110 ? 11.071 -38.041 -9.813 1.00 38.47 110 PHE A O 1
ATOM 907 N N . ASP A 1 111 ? 12.642 -36.843 -10.880 1.00 30.61 111 ASP A N 1
ATOM 908 C CA . ASP A 1 111 ? 13.226 -37.814 -11.816 1.00 30.61 111 ASP A CA 1
ATOM 909 C C . ASP A 1 111 ? 14.417 -37.216 -12.588 1.00 30.61 111 ASP A C 1
ATOM 911 O O . ASP A 1 111 ? 14.351 -36.106 -13.121 1.00 30.61 111 ASP A O 1
ATOM 915 N N . GLU A 1 112 ? 15.518 -37.961 -12.629 1.00 34.00 112 GLU A N 1
ATOM 916 C CA . GLU A 1 112 ? 16.687 -37.730 -13.485 1.00 34.00 112 GLU A CA 1
ATOM 917 C C . GLU A 1 112 ? 16.903 -39.026 -14.286 1.00 34.00 112 GLU A C 1
ATOM 919 O O . GLU A 1 112 ? 16.569 -40.100 -13.799 1.00 34.00 112 GLU A O 1
ATOM 924 N N . PHE A 1 113 ? 17.477 -38.937 -15.490 1.00 36.75 113 PHE A N 1
ATOM 925 C CA . PHE A 1 113 ? 17.624 -40.024 -16.477 1.00 36.75 113 PHE A CA 1
ATOM 926 C C . PHE A 1 113 ? 16.361 -40.452 -17.247 1.00 36.75 113 PHE A C 1
ATOM 928 O O . PHE A 1 113 ? 15.717 -41.460 -16.969 1.00 36.75 113 PHE A O 1
ATOM 935 N N . SER A 1 114 ? 16.184 -39.831 -18.416 1.00 32.53 114 SER A N 1
ATOM 936 C CA . SER A 1 114 ? 16.032 -40.605 -19.659 1.00 32.53 114 SER A CA 1
ATOM 937 C C . SER A 1 114 ? 16.569 -39.818 -20.856 1.00 32.53 114 SER A C 1
ATOM 939 O O . SER A 1 114 ? 16.013 -38.796 -21.248 1.00 32.53 114 SER A O 1
ATOM 941 N N . GLN A 1 115 ? 17.678 -40.297 -21.428 1.00 38.69 115 GLN A N 1
ATOM 942 C CA . GLN A 1 115 ? 18.378 -39.691 -22.564 1.00 38.69 115 GLN A CA 1
ATOM 943 C C . GLN A 1 115 ? 18.475 -40.711 -23.710 1.00 38.69 115 GLN A C 1
ATOM 945 O O . GLN A 1 115 ? 19.181 -41.707 -23.591 1.00 38.69 115 GLN A O 1
ATOM 950 N N . MET A 1 116 ? 17.767 -40.447 -24.812 1.00 30.83 116 MET A N 1
ATOM 951 C CA . MET A 1 116 ? 17.729 -41.215 -26.072 1.00 30.83 116 MET A CA 1
ATOM 952 C C . MET A 1 116 ? 17.433 -40.186 -27.198 1.00 30.83 116 MET A C 1
ATOM 954 O O . MET A 1 116 ? 16.509 -39.400 -27.016 1.00 30.83 116 MET A O 1
ATOM 958 N N . HIS A 1 117 ? 18.169 -39.968 -28.308 1.00 34.69 117 HIS A N 1
ATOM 959 C CA . HIS A 1 117 ? 18.908 -40.845 -29.253 1.00 34.69 117 HIS A CA 1
ATOM 960 C C . HIS A 1 117 ? 18.011 -41.967 -29.823 1.00 34.69 117 HIS A C 1
ATOM 962 O O . HIS A 1 117 ? 17.480 -42.736 -29.041 1.00 34.69 117 HIS A O 1
ATOM 968 N N . HIS A 1 118 ? 17.768 -42.188 -31.127 1.00 33.47 118 HIS A N 1
ATOM 969 C CA . HIS A 1 118 ? 18.204 -41.653 -32.444 1.00 33.47 118 HIS A CA 1
ATOM 970 C C . HIS A 1 118 ? 17.041 -41.906 -33.466 1.00 33.47 118 HIS A C 1
ATOM 972 O O . HIS A 1 118 ? 16.167 -42.707 -33.152 1.00 33.47 118 HIS A O 1
ATOM 978 N N . LEU A 1 119 ? 16.914 -41.378 -34.702 1.00 30.77 119 LEU A N 1
ATOM 979 C CA . LEU A 1 119 ? 17.662 -40.429 -35.567 1.00 30.77 119 LEU A CA 1
ATOM 980 C C . LEU A 1 119 ? 16.611 -39.625 -36.424 1.00 30.77 119 LEU A C 1
ATOM 982 O O . LEU A 1 119 ? 15.609 -39.267 -35.821 1.00 30.77 119 LEU A O 1
ATOM 986 N N . LEU A 1 120 ? 16.642 -39.229 -37.719 1.00 28.31 120 LEU A N 1
ATOM 987 C CA . LEU A 1 120 ? 17.455 -39.404 -38.948 1.00 28.31 120 LEU A CA 1
ATOM 988 C C . LEU A 1 120 ? 17.515 -38.077 -39.760 1.0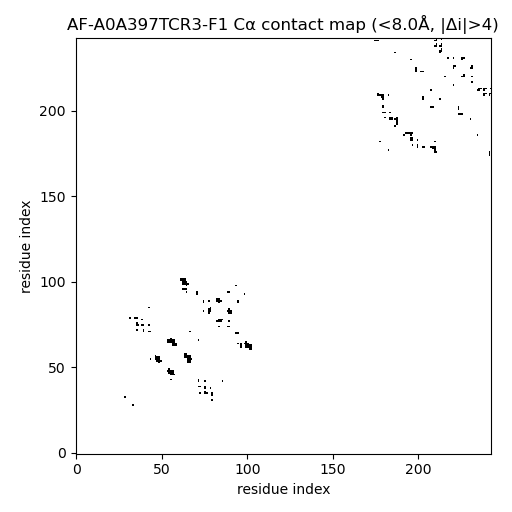0 28.31 120 LEU A C 1
ATOM 990 O O . LEU A 1 120 ? 16.582 -37.281 -39.741 1.00 28.31 120 LEU A O 1
ATOM 994 N N . HIS A 1 121 ? 18.601 -37.895 -40.517 1.00 34.44 121 HIS A N 1
ATOM 995 C CA . HIS A 1 121 ? 18.889 -36.849 -41.533 1.00 34.44 121 HIS A CA 1
ATOM 996 C C . HIS A 1 121 ? 19.030 -37.541 -42.927 1.00 34.44 121 HIS A C 1
ATOM 998 O O . HIS A 1 121 ? 18.834 -38.762 -42.940 1.00 34.44 121 HIS A O 1
ATOM 1004 N N . PRO A 1 122 ? 19.391 -36.909 -44.084 1.00 51.53 122 PRO A N 1
ATOM 1005 C CA . PRO A 1 122 ? 19.933 -35.558 -44.389 1.00 51.53 122 PRO A CA 1
ATOM 1006 C C . PRO A 1 122 ? 18.957 -34.718 -45.287 1.00 51.53 122 PRO A C 1
ATOM 1008 O O . PRO A 1 122 ? 17.764 -34.829 -45.035 1.00 51.53 122 PRO A O 1
ATOM 1011 N N . SER A 1 123 ? 19.251 -33.802 -46.241 1.00 38.22 123 SER A N 1
ATOM 1012 C CA . SER A 1 123 ? 20.409 -33.495 -47.133 1.00 38.22 123 SER A CA 1
ATOM 1013 C C . SER A 1 123 ? 20.421 -31.990 -47.594 1.00 38.22 123 SER A C 1
ATOM 1015 O O . SER A 1 123 ? 19.812 -31.194 -46.884 1.00 38.22 123 SER A O 1
ATOM 1017 N N . PRO A 1 124 ? 21.180 -31.490 -48.617 1.00 51.09 124 PRO A N 1
ATOM 1018 C CA . PRO A 1 124 ? 22.185 -30.446 -48.322 1.00 51.09 124 PRO A CA 1
ATOM 1019 C C . PRO A 1 124 ? 22.251 -29.193 -49.242 1.00 51.09 124 PRO A C 1
ATOM 1021 O O . PRO A 1 124 ? 21.820 -29.212 -50.393 1.00 51.09 124 PRO A O 1
ATOM 1024 N N . SER A 1 125 ? 22.980 -28.157 -48.798 1.00 31.52 125 SER A N 1
ATOM 1025 C CA . SER A 1 125 ? 23.712 -27.239 -49.696 1.00 31.52 125 SER A CA 1
ATOM 1026 C C . SER A 1 125 ? 24.982 -26.627 -49.057 1.00 31.52 125 SER A C 1
ATOM 1028 O O . SER A 1 125 ? 25.008 -26.220 -47.901 1.00 31.52 125 SER A O 1
ATOM 1030 N N . SER A 1 126 ? 26.056 -26.616 -49.850 1.00 36.03 126 SER A N 1
ATOM 1031 C CA . SER A 1 126 ? 27.393 -25.986 -49.714 1.00 36.03 126 SER A CA 1
ATOM 1032 C C . SER A 1 126 ? 27.361 -24.449 -49.506 1.00 36.03 126 SER A C 1
ATOM 1034 O O . SER A 1 126 ? 26.370 -23.852 -49.909 1.00 36.03 126 SER A O 1
ATOM 1036 N N . SER A 1 127 ? 28.385 -23.682 -49.059 1.00 39.75 127 SER A N 1
ATOM 1037 C CA . SER A 1 127 ? 29.826 -23.831 -48.658 1.00 39.75 127 SER A CA 1
ATOM 1038 C C . SER A 1 127 ? 30.417 -22.387 -48.463 1.00 39.75 127 SER A C 1
ATOM 1040 O O . SER A 1 127 ? 29.725 -21.462 -48.894 1.00 39.75 127 SER A O 1
ATOM 1042 N N . PRO A 1 128 ? 31.665 -22.090 -47.997 1.00 46.31 128 PRO A N 1
ATOM 1043 C CA . PRO A 1 128 ? 32.570 -22.674 -46.980 1.00 46.31 128 PRO A CA 1
ATOM 1044 C C . PRO A 1 128 ? 32.989 -21.655 -45.866 1.00 46.31 128 PRO A C 1
ATOM 1046 O O . PRO A 1 128 ? 32.586 -20.495 -45.878 1.00 46.31 128 PRO A O 1
ATOM 1049 N N . SER A 1 129 ? 33.874 -22.063 -44.941 1.00 35.12 129 SER A N 1
ATOM 1050 C CA . SER A 1 129 ? 34.562 -21.190 -43.951 1.00 35.12 129 SER A CA 1
ATOM 1051 C C . SER A 1 129 ? 35.973 -20.746 -44.407 1.00 35.12 129 SER A C 1
ATOM 1053 O O . SER A 1 129 ? 36.453 -21.218 -45.441 1.00 35.12 129 SER A O 1
ATOM 1055 N N . PRO A 1 130 ? 36.698 -19.922 -43.614 1.00 48.84 130 PRO A N 1
ATOM 1056 C CA . PRO A 1 130 ? 37.833 -20.520 -42.890 1.00 48.84 130 PRO A CA 1
ATOM 1057 C C . PRO A 1 130 ? 38.092 -20.038 -41.441 1.00 48.84 130 PRO A C 1
ATOM 1059 O O . PRO A 1 130 ? 37.731 -18.949 -41.015 1.00 48.84 130 PRO A O 1
ATOM 1062 N N . LEU A 1 131 ? 38.784 -20.934 -40.734 1.00 33.97 131 LEU A N 1
ATOM 1063 C CA . LEU A 1 131 ? 39.379 -20.930 -39.387 1.00 33.97 131 LEU A CA 1
ATOM 1064 C C . LEU A 1 131 ? 40.021 -19.624 -38.859 1.00 33.97 131 LEU A C 1
ATOM 1066 O O . LEU A 1 131 ? 40.791 -18.987 -39.572 1.00 33.97 131 LEU A O 1
ATOM 1070 N N . GLN A 1 132 ? 39.923 -19.407 -37.536 1.00 36.78 132 GLN A N 1
ATOM 1071 C CA . GLN A 1 132 ? 41.082 -19.079 -36.676 1.00 36.78 132 GLN A CA 1
ATOM 1072 C C . GLN A 1 132 ? 40.842 -19.472 -35.196 1.00 36.78 132 GLN A C 1
ATOM 1074 O O . GLN A 1 132 ? 39.779 -19.996 -34.867 1.00 36.78 132 GLN A O 1
ATOM 1079 N N . SER A 1 133 ? 41.868 -19.359 -34.340 1.00 32.88 133 SER A N 1
ATOM 1080 C CA . SER A 1 133 ? 42.069 -20.224 -3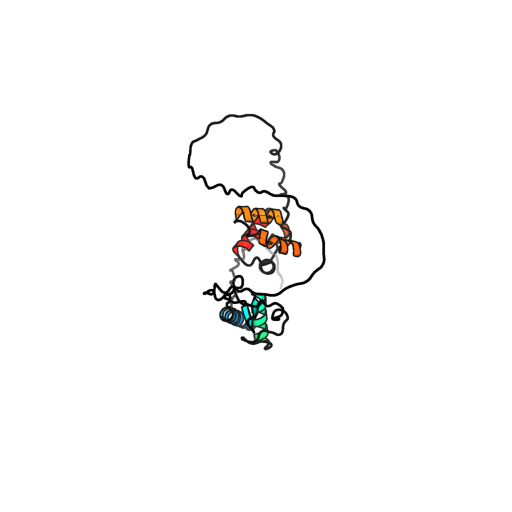3.158 1.00 32.88 133 SER A CA 1
ATOM 1081 C C . SER A 1 133 ? 41.999 -19.560 -31.765 1.00 32.88 133 SER A C 1
ATOM 1083 O O . SER A 1 133 ? 42.192 -18.362 -31.601 1.00 32.88 133 SER A O 1
ATOM 1085 N N . THR A 1 134 ? 41.780 -20.413 -30.756 1.00 34.38 134 THR A N 1
ATOM 1086 C CA . THR A 1 134 ? 41.850 -20.227 -29.282 1.00 34.38 134 THR A CA 1
ATOM 1087 C C . THR A 1 134 ? 43.289 -19.908 -28.772 1.00 34.38 134 THR A C 1
ATOM 1089 O O . THR A 1 134 ? 44.189 -20.005 -29.609 1.00 34.38 134 THR A O 1
ATOM 1092 N N . PRO A 1 135 ? 43.591 -19.642 -27.460 1.00 48.53 135 PRO A N 1
ATOM 1093 C CA . PRO A 1 135 ? 42.772 -19.895 -26.250 1.00 48.53 135 PRO A CA 1
ATOM 1094 C C . PRO A 1 135 ? 42.818 -18.907 -25.039 1.00 48.53 135 PRO A C 1
ATOM 1096 O O . PRO A 1 135 ? 43.872 -18.457 -24.605 1.00 48.53 135 PRO A O 1
ATOM 1099 N N . SER A 1 136 ? 41.671 -18.816 -24.349 1.00 41.75 136 SER A N 1
ATOM 1100 C CA . SER A 1 136 ? 41.532 -18.812 -22.869 1.00 41.75 136 SER A CA 1
ATOM 1101 C C . SER A 1 136 ? 42.190 -17.647 -22.057 1.00 41.75 136 SER A C 1
ATOM 1103 O O . SER A 1 136 ? 42.362 -16.569 -22.618 1.00 41.75 136 SER A O 1
ATOM 1105 N N . PRO A 1 137 ? 42.289 -17.693 -20.702 1.00 50.34 137 PRO A N 1
ATOM 1106 C CA . PRO A 1 137 ? 41.286 -16.992 -19.885 1.00 50.34 137 PRO A CA 1
ATOM 1107 C C . PRO A 1 137 ? 41.864 -16.086 -18.772 1.00 50.34 137 PRO A C 1
ATOM 1109 O O . PRO A 1 137 ? 43.039 -16.174 -18.426 1.00 50.34 137 PRO A O 1
ATOM 1112 N N . LEU A 1 138 ? 41.003 -15.305 -18.106 1.00 33.75 138 LEU A N 1
ATOM 1113 C CA . LEU A 1 138 ? 41.278 -14.787 -16.758 1.00 33.75 138 LEU A CA 1
ATOM 1114 C C . LEU A 1 138 ? 40.089 -15.008 -15.817 1.00 33.75 138 LEU A C 1
ATOM 1116 O O . LEU A 1 138 ? 38.931 -15.027 -16.232 1.00 33.75 138 LEU A O 1
ATOM 1120 N N . SER A 1 139 ? 40.414 -15.242 -14.549 1.00 32.25 139 SER A N 1
ATOM 1121 C CA . SER A 1 139 ? 39.516 -15.751 -13.515 1.00 32.25 139 SER A CA 1
ATOM 1122 C C . SER A 1 139 ? 38.913 -14.647 -12.648 1.00 32.25 139 SER A C 1
ATOM 1124 O O . SER A 1 139 ? 39.558 -13.638 -12.364 1.00 32.25 139 SER A O 1
ATOM 1126 N N . TYR A 1 140 ? 37.719 -14.907 -12.109 1.00 30.11 140 TYR A N 1
ATOM 1127 C CA . TYR A 1 140 ? 37.314 -14.292 -10.844 1.00 30.11 140 TYR A CA 1
ATOM 1128 C C . TYR A 1 140 ? 38.365 -14.593 -9.770 1.00 30.11 140 TYR A C 1
ATOM 1130 O O . TYR A 1 140 ? 38.871 -15.712 -9.703 1.00 30.11 140 TYR A O 1
ATOM 1138 N N . ASN A 1 141 ? 38.623 -13.631 -8.889 1.00 30.83 141 ASN A N 1
ATOM 1139 C CA . ASN A 1 141 ? 39.149 -13.924 -7.563 1.00 30.83 141 ASN A CA 1
ATOM 1140 C C . ASN A 1 141 ? 38.369 -13.098 -6.540 1.00 30.83 141 ASN A C 1
ATOM 1142 O O . ASN A 1 141 ? 38.297 -11.873 -6.634 1.00 30.83 141 ASN A O 1
ATOM 1146 N N . TYR A 1 142 ? 37.747 -13.802 -5.603 1.00 30.75 142 TYR A N 1
ATOM 1147 C CA . TYR A 1 142 ? 37.052 -13.245 -4.452 1.00 30.75 142 TYR A CA 1
ATOM 1148 C C . TYR A 1 142 ? 38.057 -13.283 -3.298 1.00 30.75 142 TYR A C 1
ATOM 1150 O O . TYR A 1 142 ? 38.553 -14.359 -2.972 1.00 30.75 142 TYR A O 1
ATOM 1158 N N . SER A 1 143 ? 38.424 -12.127 -2.745 1.00 33.78 143 SER A N 1
ATOM 1159 C CA . SER A 1 143 ? 39.455 -12.040 -1.701 1.00 33.78 143 SER A CA 1
ATOM 1160 C C . SER A 1 143 ? 38.812 -11.940 -0.323 1.00 33.78 143 SER A C 1
ATOM 1162 O O . SER A 1 143 ? 37.981 -11.064 -0.090 1.00 33.78 143 SER A O 1
ATOM 1164 N N . ASP A 1 144 ? 39.202 -12.843 0.573 1.00 32.84 144 ASP A N 1
ATOM 1165 C CA . ASP A 1 144 ? 38.553 -13.046 1.867 1.00 32.84 144 ASP A CA 1
ATOM 1166 C C . ASP A 1 144 ? 38.727 -11.915 2.891 1.00 32.84 144 ASP A C 1
ATOM 1168 O O . ASP A 1 144 ? 39.646 -11.091 2.844 1.00 32.84 144 ASP A O 1
ATOM 1172 N N . TYR A 1 145 ? 37.837 -11.955 3.885 1.00 32.12 145 TYR A N 1
ATOM 1173 C CA . TYR A 1 145 ? 37.985 -11.260 5.161 1.00 32.12 145 TYR A CA 1
ATOM 1174 C C . TYR A 1 145 ? 39.357 -11.540 5.794 1.00 32.12 145 TYR A C 1
ATOM 1176 O O . TYR A 1 145 ? 39.695 -12.691 6.064 1.00 32.12 145 TYR A O 1
ATOM 1184 N N . ASN A 1 146 ? 40.068 -10.481 6.183 1.00 33.97 146 ASN A N 1
ATOM 1185 C CA . ASN A 1 146 ? 41.052 -10.559 7.260 1.00 33.97 146 ASN A CA 1
ATOM 1186 C C . ASN A 1 146 ? 40.529 -9.797 8.478 1.00 33.97 146 ASN A C 1
ATOM 1188 O O . ASN A 1 146 ? 40.340 -8.582 8.435 1.00 33.97 146 ASN A O 1
ATOM 1192 N N . SER A 1 147 ? 40.312 -10.529 9.569 1.00 35.06 147 SER A N 1
ATOM 1193 C CA . SER A 1 147 ? 40.013 -9.965 10.883 1.00 35.06 147 SER A CA 1
ATOM 1194 C C . SER A 1 147 ? 41.294 -9.937 11.705 1.00 35.06 147 SER A C 1
ATOM 1196 O O . SER A 1 147 ? 41.687 -10.968 12.245 1.00 35.06 147 SER A O 1
ATOM 1198 N N . GLU A 1 148 ? 41.914 -8.768 11.861 1.00 31.97 148 GLU A N 1
ATOM 1199 C CA . GLU A 1 148 ? 42.980 -8.590 12.849 1.00 31.97 148 GLU A CA 1
ATOM 1200 C C . GLU A 1 148 ? 42.726 -7.348 13.709 1.00 31.97 148 GLU A C 1
ATOM 1202 O O . GLU A 1 148 ? 42.594 -6.223 13.225 1.00 31.97 148 GLU A O 1
ATOM 1207 N N . ILE A 1 149 ? 42.615 -7.569 15.021 1.00 36.75 149 ILE A N 1
ATOM 1208 C CA . ILE A 1 149 ? 42.465 -6.508 16.015 1.00 36.75 149 ILE A CA 1
ATOM 1209 C C . ILE A 1 149 ? 43.861 -6.060 16.430 1.00 36.75 149 ILE A C 1
ATOM 1211 O O . ILE A 1 149 ? 44.583 -6.826 17.069 1.00 36.75 149 ILE A O 1
ATOM 1215 N N . GLN A 1 150 ? 44.210 -4.794 16.190 1.00 32.59 150 GLN A N 1
ATOM 1216 C CA . GLN A 1 150 ? 45.324 -4.191 16.916 1.00 32.59 150 GLN A CA 1
ATOM 1217 C C . GLN A 1 150 ? 45.083 -2.725 17.285 1.00 32.59 150 GLN A C 1
ATOM 1219 O O . GLN A 1 150 ? 45.102 -1.814 16.462 1.00 32.59 150 GLN A O 1
ATOM 1224 N N . SER A 1 151 ? 44.858 -2.497 18.577 1.00 33.62 151 SER A N 1
ATOM 1225 C CA . SER A 1 151 ? 44.608 -1.183 19.162 1.00 33.62 151 SER A CA 1
ATOM 1226 C C . SER A 1 151 ? 45.889 -0.565 19.735 1.00 33.62 151 SER A C 1
ATOM 1228 O O . SER A 1 151 ? 46.343 -1.003 20.797 1.00 33.62 151 SER A O 1
ATOM 1230 N N . ARG A 1 152 ? 46.432 0.508 19.130 1.00 31.02 152 ARG A N 1
ATOM 1231 C CA . ARG A 1 152 ? 47.312 1.431 19.878 1.00 31.02 152 ARG A CA 1
ATOM 1232 C C . ARG A 1 152 ? 47.420 2.870 19.341 1.00 31.02 152 ARG A C 1
ATOM 1234 O O . ARG A 1 152 ? 48.082 3.158 18.358 1.00 31.02 152 ARG A O 1
ATOM 1241 N N . SER A 1 153 ? 46.799 3.770 20.097 1.00 34.28 153 SER A N 1
ATOM 1242 C CA . SER A 1 153 ? 47.185 5.152 20.426 1.00 34.28 153 SER A CA 1
ATOM 1243 C C . SER A 1 153 ? 48.271 5.901 19.616 1.00 34.28 153 SER A C 1
ATOM 1245 O O . SER A 1 153 ? 49.454 5.809 19.924 1.00 34.28 153 SER A O 1
ATOM 1247 N N . ARG A 1 154 ? 47.806 6.858 18.798 1.00 33.03 154 ARG A N 1
ATOM 1248 C CA . ARG A 1 154 ? 48.027 8.319 18.970 1.00 33.03 154 ARG A CA 1
ATOM 1249 C C . ARG A 1 154 ? 49.472 8.861 19.103 1.00 33.03 154 ARG A C 1
ATOM 1251 O O . ARG A 1 154 ? 49.998 8.955 20.210 1.00 33.03 154 ARG A O 1
ATOM 1258 N N . SER A 1 155 ? 49.958 9.503 18.038 1.00 31.84 155 SER A N 1
ATOM 1259 C CA . SER A 1 155 ? 50.823 10.702 18.097 1.00 31.84 155 SER A CA 1
ATOM 1260 C C . SER A 1 155 ? 50.629 11.582 16.841 1.00 31.84 155 SER A C 1
ATOM 1262 O O . SER A 1 155 ? 49.921 11.185 15.918 1.00 31.84 155 SER A O 1
ATOM 1264 N N . LEU A 1 156 ? 51.143 12.820 16.854 1.00 31.56 156 LEU A N 1
ATOM 1265 C CA . LEU A 1 156 ? 50.856 13.888 15.874 1.00 31.56 156 LEU A CA 1
ATOM 1266 C C . LEU A 1 156 ? 52.056 14.184 14.960 1.00 31.56 156 LEU A C 1
ATOM 1268 O O . LEU A 1 156 ? 53.185 14.129 15.435 1.00 31.56 156 LEU A O 1
ATOM 1272 N N . SER A 1 157 ? 51.784 14.636 13.729 1.00 31.17 157 SER A N 1
ATOM 1273 C CA . SER A 1 157 ? 52.655 15.508 12.913 1.00 31.17 157 SER A CA 1
ATOM 1274 C C . SER A 1 157 ? 51.816 16.259 11.865 1.00 31.17 157 SER A C 1
ATOM 1276 O O . SER A 1 157 ? 50.814 15.721 11.397 1.00 31.17 157 SER A O 1
ATOM 1278 N N . LEU A 1 158 ? 52.201 17.493 11.506 1.00 31.95 158 LEU A N 1
ATOM 1279 C CA . LEU A 1 158 ? 51.495 18.334 10.523 1.00 31.95 158 LEU A CA 1
ATOM 1280 C C . LEU A 1 158 ? 52.321 18.577 9.250 1.00 31.95 158 LEU A C 1
ATOM 1282 O O . LEU A 1 158 ? 53.469 19.001 9.346 1.00 31.95 158 LEU A O 1
ATOM 1286 N N . THR A 1 159 ? 51.663 18.480 8.093 1.00 31.73 159 THR A N 1
ATOM 1287 C CA . THR A 1 159 ? 51.872 19.332 6.901 1.00 31.73 159 THR A CA 1
ATOM 1288 C C . THR A 1 159 ? 50.475 19.597 6.320 1.00 31.73 159 THR A C 1
ATOM 1290 O O . THR A 1 159 ? 49.759 18.650 6.015 1.00 31.73 159 THR A O 1
ATOM 1293 N N . SER A 1 160 ? 49.917 20.803 6.448 1.00 31.64 160 SER A N 1
ATOM 1294 C CA . SER A 1 160 ? 50.162 21.997 5.616 1.00 31.64 160 SER A CA 1
ATOM 1295 C C . SER A 1 160 ? 49.644 21.832 4.179 1.00 31.64 160 SER A C 1
ATOM 1297 O O . SER A 1 160 ? 50.385 21.404 3.303 1.00 31.64 160 SER A O 1
ATOM 1299 N N . ASP A 1 161 ? 48.377 22.235 4.003 1.00 33.41 161 ASP A N 1
ATOM 1300 C CA . ASP A 1 161 ? 47.771 22.785 2.774 1.00 33.41 161 ASP A CA 1
ATOM 1301 C C . ASP A 1 161 ? 47.581 21.831 1.566 1.00 33.41 161 ASP A C 1
ATOM 1303 O O . ASP A 1 161 ? 48.366 20.933 1.307 1.00 33.41 161 ASP A O 1
ATOM 1307 N N . HIS A 1 162 ? 46.494 21.921 0.790 1.00 39.66 162 HIS A N 1
ATOM 1308 C CA . HIS A 1 162 ? 45.637 23.085 0.526 1.00 39.66 162 HIS A CA 1
ATOM 1309 C C . HIS A 1 162 ? 44.220 23.017 1.119 1.00 39.66 162 HIS A C 1
ATOM 1311 O O . HIS A 1 162 ? 43.558 21.982 1.113 1.00 39.66 162 HIS A O 1
ATOM 1317 N N . SER A 1 163 ? 43.721 24.171 1.570 1.00 33.28 163 SER A N 1
ATOM 1318 C CA . SER A 1 163 ? 42.424 24.335 2.230 1.00 33.28 163 SER A CA 1
ATOM 1319 C C . SER A 1 163 ? 41.396 25.061 1.342 1.00 33.28 163 SER A C 1
ATOM 1321 O O . SER A 1 163 ? 41.371 26.285 1.267 1.00 33.28 163 SER A O 1
ATOM 1323 N N . LEU A 1 164 ? 40.489 24.311 0.700 1.00 39.72 164 LEU A N 1
ATOM 1324 C CA . LEU A 1 164 ? 39.344 24.863 -0.052 1.00 39.72 164 LEU A CA 1
ATOM 1325 C C . LEU A 1 164 ? 38.043 24.059 0.145 1.00 39.72 164 LEU A C 1
ATOM 1327 O O . LEU A 1 164 ? 37.437 23.635 -0.828 1.00 39.72 164 LEU A O 1
ATOM 1331 N N . PHE A 1 165 ? 37.600 23.859 1.396 1.00 38.75 165 PHE A N 1
ATOM 1332 C CA . PHE A 1 165 ? 36.171 23.646 1.737 1.00 38.75 165 PHE A CA 1
ATOM 1333 C C . PHE A 1 165 ? 35.888 23.748 3.258 1.00 38.75 165 PHE A C 1
ATOM 1335 O O . PHE A 1 165 ? 35.254 22.884 3.854 1.00 38.75 165 PHE A O 1
ATOM 1342 N N . SER A 1 166 ? 36.367 24.809 3.928 1.00 36.16 166 SER A N 1
ATOM 1343 C CA . SER A 1 166 ? 36.121 25.004 5.374 1.00 36.16 166 SER A CA 1
ATOM 1344 C C . SER A 1 166 ? 35.975 26.476 5.801 1.00 36.16 166 SER A C 1
ATOM 1346 O O . SER A 1 166 ? 36.472 26.871 6.854 1.00 36.16 166 SER A O 1
ATOM 1348 N N . GLN A 1 167 ? 35.288 27.301 5.001 1.00 42.00 167 GLN A N 1
ATOM 1349 C CA . GLN A 1 167 ? 34.898 28.667 5.395 1.00 42.00 167 GLN A CA 1
ATOM 1350 C C . GLN A 1 167 ? 33.493 29.056 4.895 1.00 42.00 167 GLN A C 1
ATOM 1352 O O . GLN A 1 167 ? 33.337 30.005 4.136 1.00 42.00 167 GLN A O 1
ATOM 1357 N N . ILE A 1 168 ? 32.456 28.347 5.357 1.00 41.59 168 ILE A N 1
ATOM 1358 C CA . ILE A 1 168 ? 31.115 28.938 5.539 1.00 41.59 168 ILE A CA 1
ATOM 1359 C C . ILE A 1 168 ? 30.539 28.433 6.873 1.00 41.59 168 ILE A C 1
ATOM 1361 O O . ILE A 1 168 ? 29.632 27.605 6.910 1.00 41.59 168 ILE A O 1
ATOM 1365 N N . SER A 1 169 ? 31.093 28.934 7.979 1.00 48.12 169 SER A N 1
ATOM 1366 C CA . SER A 1 169 ? 30.303 29.077 9.207 1.00 48.12 169 SER A CA 1
ATOM 1367 C C . SER A 1 169 ? 29.482 30.366 9.100 1.00 48.12 169 SER A C 1
ATOM 1369 O O . SER A 1 169 ? 29.861 31.283 8.370 1.00 48.12 169 SER A O 1
ATOM 1371 N N . ASP A 1 170 ? 28.362 30.429 9.814 1.00 42.56 170 ASP A N 1
ATOM 1372 C CA . ASP A 1 170 ? 27.625 31.670 10.100 1.00 42.56 170 ASP A CA 1
ATOM 1373 C C . ASP A 1 170 ? 27.114 32.478 8.890 1.00 42.56 170 ASP A C 1
ATOM 1375 O O . ASP A 1 170 ? 26.877 33.682 8.976 1.00 42.56 170 ASP A O 1
ATOM 1379 N N . ASN A 1 171 ? 26.804 31.790 7.788 1.00 38.56 171 ASN A N 1
ATOM 1380 C CA . ASN A 1 171 ? 25.695 32.203 6.927 1.00 38.56 171 ASN A CA 1
ATOM 1381 C C . ASN A 1 171 ? 24.480 31.308 7.185 1.00 38.56 171 ASN A C 1
ATOM 1383 O O . ASN A 1 171 ? 24.609 30.088 7.285 1.00 38.56 171 ASN A O 1
ATOM 1387 N N . LEU A 1 172 ? 23.302 31.933 7.282 1.00 47.97 172 LEU A N 1
ATOM 1388 C CA . LEU A 1 172 ? 22.005 31.304 7.547 1.00 47.97 172 LEU A CA 1
ATOM 1389 C C . LEU A 1 172 ? 21.778 30.117 6.593 1.00 47.97 172 LEU A C 1
ATOM 1391 O O . LEU A 1 172 ? 21.449 30.312 5.422 1.00 47.97 172 LEU A O 1
ATOM 1395 N N . SER A 1 173 ? 22.005 28.894 7.084 1.00 49.59 173 SER A N 1
ATOM 1396 C CA . SER A 1 173 ? 22.238 27.738 6.215 1.00 49.59 173 SER A CA 1
ATOM 1397 C C . SER A 1 173 ? 20.961 27.261 5.523 1.00 49.59 173 SER A C 1
ATOM 1399 O O . SER A 1 173 ? 20.245 26.381 6.005 1.00 49.59 173 SER A O 1
ATOM 1401 N N . ARG A 1 174 ? 20.703 27.825 4.337 1.00 55.75 174 ARG A N 1
ATOM 1402 C CA . ARG A 1 174 ? 19.873 27.196 3.311 1.00 55.75 174 ARG A CA 1
ATOM 1403 C C . ARG A 1 174 ? 20.572 25.919 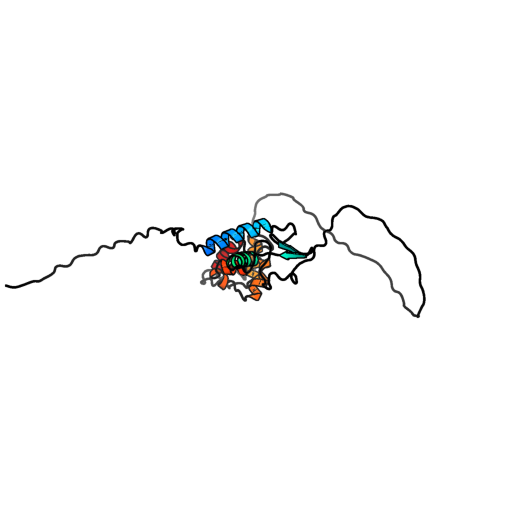2.861 1.00 55.75 174 ARG A C 1
ATOM 1405 O O . ARG A 1 174 ? 21.321 25.924 1.885 1.00 55.75 174 ARG A O 1
ATOM 1412 N N . LYS A 1 175 ? 20.306 24.824 3.572 1.00 69.38 175 LYS A N 1
ATOM 1413 C CA . LYS A 1 175 ? 20.550 23.476 3.061 1.00 69.38 175 LYS A CA 1
ATOM 1414 C C . LYS A 1 175 ? 19.930 23.394 1.671 1.00 69.38 175 LYS A C 1
ATOM 1416 O O . LYS A 1 175 ? 18.731 23.619 1.516 1.00 69.38 175 LYS A O 1
ATOM 1421 N N . VAL A 1 176 ? 20.750 23.104 0.668 1.00 85.81 176 VAL A N 1
ATOM 1422 C CA . VAL A 1 176 ? 20.244 22.812 -0.672 1.00 85.81 176 VAL A CA 1
ATOM 1423 C C . VAL A 1 176 ? 19.358 21.578 -0.540 1.00 85.81 176 VAL A C 1
ATOM 1425 O O . VAL A 1 176 ? 19.803 20.561 -0.008 1.00 85.81 176 VAL A O 1
ATOM 1428 N N . VAL A 1 177 ? 18.096 21.691 -0.956 1.00 89.81 177 VAL A N 1
ATOM 1429 C CA . VAL A 1 177 ? 17.162 20.562 -0.940 1.00 89.81 177 VAL A CA 1
ATOM 1430 C C . VAL A 1 177 ? 17.709 19.513 -1.917 1.00 89.81 177 VAL A C 1
ATOM 1432 O O . VAL A 1 177 ? 17.864 19.841 -3.097 1.00 89.81 177 VAL A O 1
ATOM 1435 N N . PRO A 1 178 ? 18.051 18.294 -1.461 1.00 94.31 178 PRO A N 1
ATOM 1436 C CA . PRO A 1 178 ? 18.578 17.258 -2.339 1.00 94.31 178 PRO A CA 1
ATOM 1437 C C . PRO A 1 178 ? 17.517 16.820 -3.353 1.00 94.31 178 PRO A C 1
ATOM 1439 O O . PRO A 1 178 ? 16.312 16.999 -3.144 1.00 94.31 178 PRO A O 1
ATOM 1442 N N . ASN A 1 179 ? 17.962 16.212 -4.453 1.00 95.31 179 ASN A N 1
ATOM 1443 C CA . ASN A 1 179 ? 17.040 15.479 -5.315 1.00 95.31 179 ASN A CA 1
ATOM 1444 C C . ASN A 1 179 ? 16.536 14.210 -4.582 1.00 95.31 179 ASN A C 1
ATOM 1446 O O . ASN A 1 179 ? 17.094 13.808 -3.557 1.00 95.31 179 ASN A O 1
ATOM 1450 N N . MET A 1 180 ? 15.467 13.585 -5.085 1.00 97.19 180 MET A N 1
ATOM 1451 C CA . MET A 1 180 ? 14.851 12.441 -4.400 1.00 97.19 180 MET A CA 1
ATOM 1452 C C . MET A 1 180 ? 15.790 11.227 -4.300 1.00 97.19 180 MET A C 1
ATOM 1454 O O . MET A 1 180 ? 15.815 10.564 -3.267 1.00 97.19 180 MET A O 1
ATOM 1458 N N . LYS A 1 181 ? 16.600 10.959 -5.329 1.00 97.31 181 LYS A N 1
ATOM 1459 C CA . LYS A 1 181 ? 17.565 9.853 -5.342 1.00 97.31 181 LYS A CA 1
ATOM 1460 C C . LYS A 1 181 ? 18.630 10.034 -4.257 1.00 97.31 181 LYS A C 1
ATOM 1462 O O . LYS A 1 181 ? 18.767 9.157 -3.411 1.00 97.31 181 LYS A O 1
ATOM 1467 N N . ASP A 1 182 ? 19.304 11.184 -4.221 1.00 97.06 182 ASP A N 1
ATOM 1468 C CA . ASP A 1 182 ? 20.343 11.487 -3.222 1.00 97.06 182 ASP A CA 1
ATOM 1469 C C . ASP A 1 182 ? 19.787 11.423 -1.785 1.00 97.06 182 ASP A C 1
ATOM 1471 O O . ASP A 1 182 ? 20.461 10.965 -0.861 1.00 97.06 182 ASP A O 1
ATOM 1475 N N . PHE A 1 183 ? 18.538 11.867 -1.592 1.00 97.94 183 PHE A N 1
ATOM 1476 C CA . PHE A 1 183 ? 17.841 11.787 -0.308 1.00 97.94 183 PHE A CA 1
ATOM 1477 C C . PHE A 1 183 ? 17.601 10.332 0.124 1.00 97.94 183 PHE A C 1
ATOM 1479 O O . PHE A 1 183 ? 17.955 9.961 1.243 1.00 97.94 183 PHE A O 1
ATOM 1486 N N . LEU A 1 184 ? 17.049 9.492 -0.758 1.00 97.75 184 LEU A N 1
ATOM 1487 C CA . LEU A 1 184 ? 16.768 8.083 -0.457 1.00 97.75 184 LEU A CA 1
ATOM 1488 C C . LEU A 1 184 ? 18.051 7.252 -0.285 1.00 97.75 184 LEU A C 1
ATOM 1490 O O . LEU A 1 184 ? 18.088 6.386 0.586 1.00 97.75 184 LEU A O 1
ATOM 1494 N N . GLU A 1 185 ? 19.115 7.549 -1.036 1.00 97.50 185 GLU A N 1
ATOM 1495 C CA . GLU A 1 185 ? 20.449 6.955 -0.845 1.00 97.50 185 GLU A CA 1
ATOM 1496 C C . GLU A 1 185 ? 21.051 7.336 0.518 1.00 97.50 185 GLU A C 1
ATOM 1498 O O . GLU A 1 185 ? 21.676 6.505 1.181 1.00 97.50 185 GLU A O 1
ATOM 1503 N N . GLY A 1 186 ? 20.799 8.562 0.993 1.00 96.50 186 GLY A N 1
ATOM 1504 C CA . GLY A 1 186 ? 21.104 8.971 2.365 1.00 96.50 186 GLY A CA 1
ATOM 1505 C C . GLY A 1 186 ? 20.371 8.126 3.414 1.00 96.50 186 GLY A C 1
ATOM 1506 O O . GLY A 1 186 ? 20.993 7.667 4.373 1.00 96.50 186 GLY A O 1
ATOM 1507 N N . LEU A 1 187 ? 19.075 7.858 3.207 1.00 97.44 187 LEU A N 1
ATOM 1508 C CA . LEU A 1 187 ? 18.286 7.012 4.111 1.00 97.44 187 LEU A CA 1
ATOM 1509 C C . LEU A 1 187 ? 18.754 5.553 4.115 1.00 97.44 187 LEU A C 1
ATOM 1511 O O . LEU A 1 187 ? 18.823 4.940 5.178 1.00 97.44 187 LEU A O 1
ATOM 1515 N N . ASP A 1 188 ? 19.101 4.995 2.956 1.00 96.94 188 ASP A N 1
ATOM 1516 C CA . ASP A 1 188 ? 19.629 3.630 2.856 1.00 96.94 188 ASP A CA 1
ATOM 1517 C C . ASP A 1 188 ? 20.994 3.491 3.545 1.00 96.94 188 ASP A C 1
ATOM 1519 O O . ASP A 1 188 ? 21.250 2.500 4.232 1.00 96.94 188 ASP A O 1
ATOM 1523 N N . LYS A 1 189 ? 21.839 4.524 3.475 1.00 96.69 189 LYS A N 1
ATOM 1524 C CA . LYS A 1 189 ? 23.129 4.556 4.175 1.00 96.69 189 LYS A CA 1
ATOM 1525 C C . LYS A 1 189 ? 23.002 4.591 5.705 1.00 96.69 189 LYS A C 1
ATOM 1527 O O . LYS A 1 189 ? 23.843 4.005 6.383 1.00 96.69 189 LYS A O 1
ATOM 1532 N N . GLU A 1 190 ? 21.999 5.280 6.255 1.00 96.00 190 GLU A N 1
ATOM 1533 C CA . GLU A 1 190 ? 21.822 5.435 7.712 1.00 96.00 190 GLU A CA 1
ATOM 1534 C C . GLU A 1 190 ? 20.910 4.356 8.324 1.00 96.00 190 GLU A C 1
ATOM 1536 O O . GLU A 1 190 ? 21.221 3.785 9.370 1.00 96.00 190 GLU A O 1
ATOM 1541 N N . PHE A 1 191 ? 19.802 4.028 7.658 1.00 93.56 191 PHE A N 1
ATOM 1542 C CA . PHE A 1 191 ? 18.759 3.132 8.169 1.00 93.56 191 PHE A CA 1
ATOM 1543 C C . PHE A 1 191 ? 18.780 1.737 7.514 1.00 93.56 191 PHE A C 1
ATOM 1545 O O . PHE A 1 191 ? 18.026 0.842 7.921 1.00 93.56 191 PHE A O 1
ATOM 1552 N N . GLY A 1 192 ? 19.686 1.512 6.559 1.00 89.38 192 GLY A N 1
ATOM 1553 C CA . GLY A 1 192 ? 20.097 0.220 6.007 1.00 89.38 192 GLY A CA 1
ATOM 1554 C C . GLY A 1 192 ? 19.678 0.005 4.552 1.00 89.38 192 GLY A C 1
ATOM 1555 O O . GLY A 1 192 ? 18.559 0.335 4.177 1.00 89.38 192 GLY A O 1
ATOM 1556 N N . ASP A 1 193 ? 20.581 -0.612 3.793 1.00 89.81 193 ASP A N 1
ATOM 1557 C CA . ASP A 1 193 ? 20.626 -0.610 2.327 1.00 89.81 193 ASP A CA 1
ATOM 1558 C C . ASP A 1 193 ? 19.360 -1.122 1.605 1.00 89.81 193 ASP A C 1
ATOM 1560 O O . ASP A 1 193 ? 18.679 -2.041 2.075 1.00 89.81 193 ASP A O 1
ATOM 1564 N N . GLY A 1 194 ? 19.057 -0.518 0.449 1.00 87.00 194 GLY A N 1
ATOM 1565 C CA . GLY A 1 194 ? 17.948 -0.863 -0.453 1.00 87.00 194 GLY A CA 1
ATOM 1566 C C . GLY A 1 194 ? 16.524 -0.771 0.124 1.00 87.00 194 GLY A C 1
ATOM 1567 O O . GLY A 1 194 ? 15.579 -1.293 -0.472 1.00 87.00 194 GLY A O 1
ATOM 1568 N N . LYS A 1 195 ? 16.321 -0.151 1.292 1.00 93.12 195 LYS A N 1
ATOM 1569 C CA . LYS A 1 195 ? 15.017 -0.020 1.970 1.00 93.12 195 LYS A CA 1
ATOM 1570 C C . LYS A 1 195 ? 14.204 1.186 1.504 1.00 93.12 195 LYS A C 1
ATOM 1572 O O . LYS A 1 195 ? 12.983 1.159 1.688 1.00 93.12 195 LYS A O 1
ATOM 1577 N N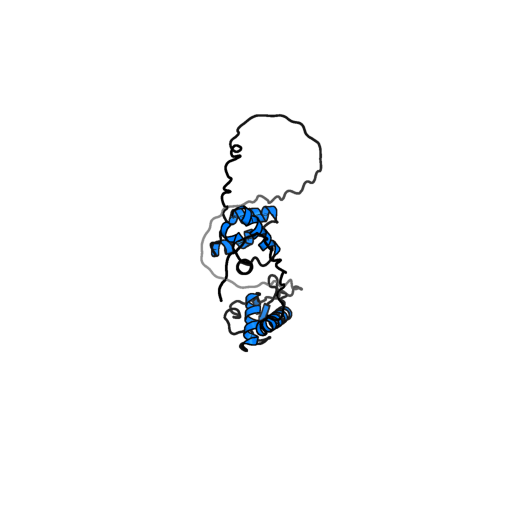 . PHE A 1 196 ? 14.851 2.215 0.960 1.00 97.12 196 PHE A N 1
ATOM 1578 C CA . PHE A 1 196 ? 14.269 3.516 0.630 1.00 97.12 196 PHE A CA 1
ATOM 1579 C C . PHE A 1 196 ? 14.404 3.853 -0.861 1.00 97.12 196 PHE A C 1
ATOM 1581 O O . PHE A 1 196 ? 13.401 4.226 -1.469 1.00 97.12 196 PHE A O 1
ATOM 1588 N N . THR A 1 197 ? 15.565 3.626 -1.488 1.00 97.06 197 THR A N 1
ATOM 1589 C CA . THR A 1 197 ? 15.751 3.761 -2.954 1.00 97.06 197 THR A CA 1
ATOM 1590 C C . THR A 1 197 ? 14.832 2.847 -3.765 1.00 97.06 197 THR A C 1
ATOM 1592 O O . THR A 1 197 ? 14.448 3.204 -4.875 1.00 97.06 197 THR A O 1
ATOM 1595 N N . TYR A 1 198 ? 14.372 1.733 -3.183 1.00 93.88 198 TYR A N 1
ATOM 1596 C CA . TYR A 1 198 ? 13.299 0.889 -3.727 1.00 93.88 198 TYR A CA 1
ATOM 1597 C C . TYR A 1 198 ? 12.040 1.681 -4.143 1.00 93.88 198 TYR A C 1
ATOM 1599 O O . TYR A 1 198 ? 11.344 1.287 -5.076 1.00 93.88 198 TYR A O 1
ATOM 1607 N N . TYR A 1 199 ? 11.743 2.802 -3.474 1.00 95.62 199 TYR A N 1
ATOM 1608 C CA . TYR A 1 199 ? 10.590 3.656 -3.777 1.00 95.62 199 TYR A CA 1
ATOM 1609 C C . TYR A 1 199 ? 10.901 4.804 -4.754 1.00 95.62 199 TYR A C 1
ATOM 1611 O O . TYR A 1 199 ? 9.994 5.563 -5.086 1.00 95.62 199 TYR A O 1
ATOM 1619 N N . LEU A 1 200 ? 12.143 4.957 -5.233 1.00 97.19 200 LEU A N 1
ATOM 1620 C CA . LEU A 1 200 ? 12.513 6.050 -6.141 1.00 97.19 200 LEU A CA 1
ATOM 1621 C C . LEU A 1 200 ? 11.612 6.129 -7.395 1.00 97.19 200 LEU A C 1
ATOM 1623 O O . LEU A 1 200 ? 11.102 7.220 -7.645 1.00 97.19 200 LEU A O 1
ATOM 1627 N N . PRO A 1 201 ? 11.303 5.027 -8.118 1.00 94.94 201 PRO A N 1
ATOM 1628 C CA . PRO A 1 201 ? 10.494 5.114 -9.337 1.00 94.94 201 PRO A CA 1
ATOM 1629 C C . PRO A 1 201 ? 9.082 5.668 -9.104 1.00 94.94 201 PRO A C 1
ATOM 1631 O O . PRO A 1 201 ? 8.594 6.444 -9.914 1.00 94.94 201 PRO A O 1
ATOM 1634 N N . ILE A 1 202 ? 8.441 5.324 -7.978 1.00 94.62 202 ILE A N 1
ATOM 1635 C CA . ILE A 1 202 ? 7.078 5.783 -7.655 1.00 94.62 202 ILE A CA 1
ATOM 1636 C C . ILE A 1 202 ? 7.059 7.220 -7.099 1.00 94.62 202 ILE A C 1
ATOM 1638 O O . ILE A 1 202 ? 6.062 7.928 -7.233 1.00 94.62 202 ILE A O 1
ATOM 1642 N N . PHE A 1 203 ? 8.170 7.697 -6.522 1.00 95.94 203 PHE A N 1
ATOM 1643 C CA . PHE A 1 203 ? 8.339 9.124 -6.237 1.00 95.94 203 PHE A CA 1
ATOM 1644 C C . PHE A 1 203 ? 8.557 9.942 -7.520 1.00 95.94 203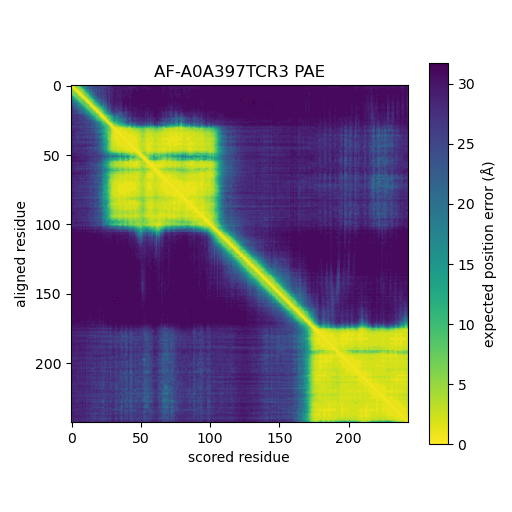 PHE A C 1
ATOM 1646 O O . PHE A 1 203 ? 8.009 11.038 -7.627 1.00 95.94 203 PHE A O 1
ATOM 1653 N N . GLU A 1 204 ? 9.318 9.421 -8.488 1.00 94.38 204 GLU A N 1
ATOM 1654 C CA . GLU A 1 204 ? 9.541 10.064 -9.791 1.00 94.38 204 GLU A CA 1
ATOM 1655 C C . GLU A 1 204 ? 8.258 10.093 -10.643 1.00 94.38 204 GLU A C 1
ATOM 1657 O O . GLU A 1 204 ? 7.894 11.154 -11.145 1.00 94.38 204 GLU A O 1
ATOM 1662 N N . GLU A 1 205 ? 7.518 8.979 -10.722 1.00 94.31 205 GLU A N 1
ATOM 1663 C CA . GLU A 1 205 ? 6.233 8.852 -11.438 1.00 94.31 205 GLU A CA 1
ATOM 1664 C C . GLU A 1 205 ? 5.168 9.857 -10.959 1.00 94.31 205 GLU A C 1
ATOM 1666 O O . GLU A 1 205 ? 4.368 10.353 -11.752 1.00 94.31 205 GLU A O 1
ATOM 1671 N N . HIS A 1 206 ? 5.170 10.196 -9.668 1.00 92.88 206 HIS A N 1
ATOM 1672 C CA . HIS A 1 206 ? 4.247 11.167 -9.071 1.00 92.88 206 HIS A CA 1
ATOM 1673 C C . HIS A 1 206 ? 4.846 12.578 -8.885 1.00 92.88 206 HIS A C 1
ATOM 1675 O O . HIS A 1 206 ? 4.261 13.400 -8.177 1.00 92.88 206 HIS A O 1
ATOM 1681 N N . GLU A 1 207 ? 6.008 12.870 -9.484 1.00 94.38 207 GLU A N 1
ATOM 1682 C CA . GLU A 1 207 ? 6.757 14.137 -9.350 1.00 94.38 207 GLU A CA 1
ATOM 1683 C C . GLU A 1 207 ? 6.987 14.603 -7.890 1.00 94.38 207 GLU A C 1
ATOM 1685 O O . GLU A 1 207 ? 7.096 15.801 -7.589 1.00 94.38 207 GLU A O 1
ATOM 1690 N N . ILE A 1 208 ? 7.064 13.662 -6.946 1.00 95.44 208 ILE A N 1
ATOM 1691 C CA . ILE A 1 208 ? 7.193 13.958 -5.519 1.00 95.44 208 ILE A CA 1
ATOM 1692 C C . ILE A 1 208 ? 8.624 14.415 -5.227 1.00 95.44 208 ILE A C 1
ATOM 1694 O O . ILE A 1 208 ? 9.604 13.736 -5.524 1.00 95.44 208 ILE A O 1
ATOM 1698 N N . ARG A 1 209 ? 8.743 15.581 -4.589 1.00 96.00 209 ARG A N 1
ATOM 1699 C CA . ARG A 1 209 ? 10.016 16.204 -4.205 1.00 96.00 209 ARG A CA 1
ATOM 1700 C C . ARG A 1 209 ? 10.209 16.118 -2.695 1.00 96.00 209 ARG A C 1
ATOM 1702 O O . ARG A 1 209 ? 9.241 15.961 -1.953 1.00 96.00 209 ARG A O 1
ATOM 1709 N N . VAL A 1 210 ? 11.446 16.258 -2.219 1.00 96.62 210 VAL A N 1
ATOM 1710 C CA . VAL A 1 210 ? 11.783 16.116 -0.786 1.00 96.62 210 VAL A CA 1
ATOM 1711 C C . VAL A 1 210 ? 10.972 17.081 0.098 1.00 96.62 210 VAL A C 1
ATOM 1713 O O . VAL A 1 210 ? 10.475 16.689 1.148 1.00 96.62 210 VAL A O 1
ATOM 1716 N N . ASN A 1 211 ? 10.711 18.302 -0.377 1.00 93.06 211 ASN A N 1
ATOM 1717 C CA . ASN A 1 211 ? 9.870 19.300 0.298 1.00 93.06 211 ASN A CA 1
ATOM 1718 C C . ASN A 1 211 ? 8.345 19.033 0.221 1.00 93.06 211 ASN A C 1
ATOM 1720 O O . ASN A 1 211 ? 7.558 19.800 0.774 1.00 93.06 211 ASN A O 1
ATOM 1724 N N . HIS A 1 212 ? 7.895 17.984 -0.475 1.00 95.06 212 HIS A N 1
ATOM 1725 C CA . HIS A 1 212 ? 6.502 17.518 -0.427 1.00 95.06 212 H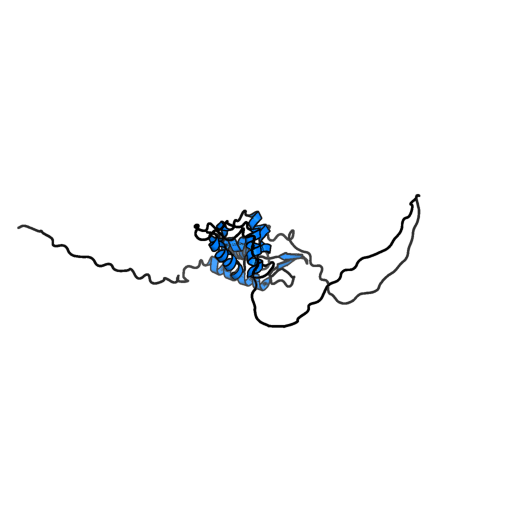IS A CA 1
ATOM 1726 C C . HIS A 1 212 ? 6.302 16.482 0.696 1.00 95.06 212 HIS A C 1
ATOM 1728 O O . HIS A 1 212 ? 5.208 16.376 1.247 1.00 95.06 212 HIS A O 1
ATOM 1734 N N . LEU A 1 213 ? 7.356 15.749 1.079 1.00 96.50 213 LEU A N 1
ATOM 1735 C CA . LEU A 1 213 ? 7.306 14.610 2.006 1.00 96.50 213 LEU A CA 1
ATOM 1736 C C . LEU A 1 213 ? 6.801 14.965 3.417 1.00 96.50 213 LEU A C 1
ATOM 1738 O O . LEU A 1 213 ? 6.130 14.148 4.053 1.00 96.50 213 LEU A O 1
ATOM 1742 N N . THR A 1 214 ? 7.071 16.177 3.911 1.00 95.62 214 THR A N 1
ATOM 1743 C CA . THR A 1 214 ? 6.550 16.651 5.209 1.00 95.62 214 THR A CA 1
ATOM 1744 C C . THR A 1 214 ? 5.029 16.832 5.197 1.00 95.62 214 THR A C 1
ATOM 1746 O O . THR A 1 214 ? 4.384 16.712 6.239 1.00 95.62 214 THR A O 1
ATOM 1749 N N . ARG A 1 215 ? 4.451 17.070 4.010 1.00 95.19 215 ARG A N 1
ATOM 1750 C CA . ARG A 1 215 ? 3.037 17.401 3.784 1.00 95.19 215 ARG A CA 1
ATOM 1751 C C . ARG A 1 215 ? 2.176 16.207 3.370 1.00 95.19 215 ARG A C 1
ATOM 1753 O O . ARG A 1 215 ? 0.960 16.291 3.521 1.00 95.19 215 ARG A O 1
ATOM 1760 N N . LEU A 1 216 ? 2.777 15.120 2.876 1.00 95.12 216 LEU A N 1
ATOM 1761 C CA . LEU A 1 216 ? 2.054 13.899 2.502 1.00 95.12 216 LEU A CA 1
ATOM 1762 C C . LEU A 1 216 ? 1.367 13.263 3.720 1.00 95.12 216 LEU A C 1
ATOM 1764 O O . LEU A 1 216 ? 1.995 13.009 4.757 1.00 95.12 216 LEU A O 1
ATOM 1768 N N . SER A 1 217 ? 0.082 12.952 3.573 1.00 95.00 217 SER A N 1
ATOM 1769 C CA . SER A 1 217 ? -0.702 12.175 4.530 1.00 95.00 217 SER A CA 1
ATOM 1770 C C . SER A 1 217 ? -0.249 10.714 4.591 1.00 95.00 217 SER A C 1
ATOM 1772 O O . SER A 1 217 ? 0.369 10.177 3.671 1.00 95.00 217 SER A O 1
ATOM 1774 N N . ASP A 1 218 ? -0.605 10.027 5.675 1.00 92.50 218 ASP A N 1
ATOM 1775 C CA . ASP A 1 218 ? -0.343 8.591 5.824 1.00 92.50 218 ASP A CA 1
ATOM 1776 C C . ASP A 1 218 ? -1.022 7.747 4.730 1.00 92.50 218 ASP A C 1
ATOM 1778 O O . ASP A 1 218 ? -0.475 6.725 4.321 1.00 92.50 218 ASP A O 1
ATOM 1782 N N . SER A 1 219 ? -2.167 8.203 4.213 1.00 93.62 219 SER A N 1
ATOM 1783 C CA . SER A 1 219 ? -2.844 7.640 3.041 1.00 93.62 219 SER A CA 1
ATOM 1784 C C . SER A 1 219 ? -2.026 7.784 1.757 1.00 93.62 219 SER A C 1
ATOM 1786 O O . SER A 1 219 ? -1.879 6.804 1.033 1.00 93.62 219 SER A O 1
ATOM 1788 N N . GLU A 1 220 ? -1.449 8.958 1.484 1.00 96.00 220 GLU A N 1
ATOM 1789 C CA . GLU A 1 220 ? -0.600 9.171 0.300 1.00 96.00 220 GLU A CA 1
ATOM 1790 C C . GLU A 1 220 ? 0.673 8.321 0.370 1.00 96.00 220 GLU A C 1
ATOM 1792 O O . GLU A 1 220 ? 1.010 7.648 -0.600 1.00 96.00 220 GLU A O 1
ATOM 1797 N N . TYR A 1 221 ? 1.314 8.239 1.541 1.00 96.19 221 TYR A N 1
ATOM 1798 C CA . TYR A 1 221 ? 2.446 7.331 1.757 1.00 96.19 221 TYR A CA 1
ATOM 1799 C C . TYR A 1 221 ? 2.098 5.848 1.532 1.00 96.19 221 TYR A C 1
ATOM 1801 O O . TYR A 1 221 ? 2.935 5.087 1.047 1.00 96.19 221 TYR A O 1
ATOM 1809 N N . ILE A 1 222 ? 0.881 5.421 1.885 1.00 91.31 222 ILE A N 1
ATOM 1810 C CA . ILE A 1 222 ? 0.396 4.057 1.629 1.00 91.31 222 ILE A CA 1
ATOM 1811 C C . ILE A 1 222 ? 0.123 3.831 0.134 1.00 91.31 222 ILE A C 1
ATOM 1813 O O . ILE A 1 222 ? 0.431 2.746 -0.359 1.00 91.31 222 ILE A O 1
ATOM 1817 N N . LEU A 1 223 ? -0.403 4.831 -0.586 1.00 89.94 223 LEU A N 1
ATOM 1818 C CA . LEU A 1 223 ? -0.628 4.760 -2.036 1.00 89.94 223 LEU A CA 1
ATOM 1819 C C . LEU A 1 223 ? 0.688 4.562 -2.802 1.00 89.94 223 LEU A C 1
ATOM 1821 O O . LEU A 1 223 ? 0.758 3.670 -3.642 1.00 89.94 223 LEU A O 1
ATOM 1825 N N . ILE A 1 224 ? 1.757 5.276 -2.431 1.00 93.38 224 ILE A N 1
ATOM 1826 C CA . ILE A 1 224 ? 3.109 5.084 -2.998 1.00 93.38 224 ILE A CA 1
ATOM 1827 C C . ILE A 1 224 ? 3.871 3.877 -2.405 1.00 93.38 224 ILE A C 1
ATOM 1829 O O . ILE A 1 224 ? 5.094 3.782 -2.485 1.00 93.38 224 ILE A O 1
ATOM 1833 N N . GLY A 1 225 ? 3.167 2.937 -1.766 1.00 90.50 225 GLY A N 1
ATOM 1834 C CA . GLY A 1 225 ? 3.719 1.657 -1.312 1.00 90.50 225 GLY A CA 1
ATOM 1835 C C . GLY A 1 225 ? 4.535 1.684 -0.011 1.00 90.50 225 GLY A C 1
ATOM 1836 O O . GLY A 1 225 ? 4.931 0.616 0.476 1.00 90.50 225 GLY A O 1
ATOM 1837 N N . ILE A 1 226 ? 4.749 2.845 0.622 1.00 95.69 226 ILE A N 1
ATOM 1838 C CA . ILE A 1 226 ? 5.452 2.968 1.913 1.00 95.69 226 ILE A CA 1
ATOM 1839 C C . ILE A 1 226 ? 4.485 2.620 3.058 1.00 95.69 226 ILE A C 1
ATOM 1841 O O . ILE A 1 226 ? 4.099 3.427 3.899 1.00 95.69 226 ILE A O 1
ATOM 1845 N N . THR A 1 227 ? 4.069 1.357 3.096 1.00 92.56 227 THR A N 1
ATOM 1846 C CA . THR A 1 227 ? 3.094 0.841 4.069 1.00 92.56 227 THR A CA 1
ATOM 1847 C C . THR A 1 227 ? 3.664 0.730 5.487 1.00 92.56 227 THR A C 1
ATOM 1849 O O . THR A 1 227 ? 2.941 0.950 6.460 1.00 92.56 227 THR A O 1
ATOM 1852 N N . ILE A 1 228 ? 4.961 0.438 5.629 1.00 94.69 228 ILE A N 1
ATOM 1853 C CA . ILE A 1 228 ? 5.636 0.241 6.921 1.00 94.69 228 ILE A CA 1
ATOM 1854 C C . ILE A 1 228 ? 5.696 1.566 7.696 1.00 94.69 228 ILE A C 1
ATOM 1856 O O . ILE A 1 228 ? 6.352 2.511 7.261 1.00 94.69 228 ILE A O 1
ATOM 1860 N N . ILE A 1 229 ? 5.058 1.607 8.873 1.00 93.31 229 ILE A N 1
ATOM 1861 C CA . ILE A 1 229 ? 4.941 2.804 9.732 1.00 93.31 229 ILE A CA 1
ATOM 1862 C C . ILE A 1 229 ? 6.316 3.426 10.022 1.00 93.31 229 ILE A C 1
ATOM 1864 O O . ILE A 1 229 ? 6.499 4.623 9.830 1.00 93.31 229 ILE A O 1
ATOM 1868 N N . GLY A 1 230 ? 7.304 2.607 10.405 1.00 97.06 230 GLY A N 1
ATOM 1869 C CA . GLY A 1 230 ? 8.667 3.079 10.670 1.00 97.06 230 GLY A CA 1
ATOM 1870 C C . GLY A 1 230 ? 9.317 3.767 9.464 1.00 97.06 230 GLY A C 1
ATOM 1871 O O . GLY A 1 230 ? 9.866 4.849 9.619 1.00 97.06 230 GLY A O 1
ATOM 1872 N N . ARG A 1 231 ? 9.179 3.207 8.249 1.00 96.12 231 ARG A N 1
ATOM 1873 C CA . ARG A 1 231 ? 9.728 3.825 7.025 1.00 96.12 231 ARG A CA 1
ATOM 1874 C C . ARG A 1 231 ? 9.056 5.165 6.715 1.00 96.12 231 ARG A C 1
ATOM 1876 O O . ARG A 1 231 ? 9.762 6.112 6.391 1.00 96.12 231 ARG A O 1
ATOM 1883 N N . ARG A 1 232 ? 7.726 5.268 6.868 1.00 97.00 232 ARG A N 1
ATOM 1884 C CA . ARG A 1 232 ? 6.998 6.549 6.730 1.00 97.00 232 ARG A CA 1
ATOM 1885 C C . ARG A 1 232 ? 7.528 7.600 7.696 1.00 97.00 232 ARG A C 1
ATOM 1887 O O . ARG A 1 232 ? 7.763 8.734 7.292 1.00 97.00 232 ARG A O 1
ATOM 1894 N N . GLN A 1 233 ? 7.726 7.215 8.955 1.00 97.44 233 GLN A N 1
ATOM 1895 C CA . GLN A 1 233 ? 8.196 8.131 9.985 1.00 97.44 233 GLN A CA 1
ATOM 1896 C C . GLN A 1 233 ? 9.634 8.596 9.713 1.00 97.44 233 GLN A C 1
ATOM 1898 O O . GLN A 1 233 ? 9.869 9.799 9.731 1.00 97.44 233 GLN A O 1
ATOM 1903 N N . THR A 1 234 ? 10.551 7.688 9.351 1.00 97.62 234 THR A N 1
ATOM 1904 C CA . THR A 1 234 ? 11.916 8.037 8.914 1.00 97.62 234 THR A CA 1
ATOM 1905 C C . THR A 1 234 ? 11.897 9.024 7.745 1.00 97.62 234 THR A C 1
ATOM 1907 O O . THR A 1 234 ? 12.476 10.097 7.858 1.00 97.62 234 THR A O 1
ATOM 1910 N N . VAL A 1 235 ? 11.182 8.719 6.653 1.00 97.44 235 VAL A N 1
ATOM 1911 C CA . VAL A 1 235 ? 11.105 9.602 5.472 1.00 97.44 235 VAL A CA 1
ATOM 1912 C C . VAL A 1 235 ? 10.557 10.986 5.842 1.00 97.44 235 VAL A C 1
ATOM 1914 O O . VAL A 1 235 ? 11.120 12.001 5.435 1.00 97.44 235 VAL A O 1
ATOM 1917 N N . ARG A 1 236 ? 9.492 11.044 6.653 1.00 96.81 236 ARG A N 1
ATOM 1918 C CA . ARG A 1 236 ? 8.859 12.301 7.080 1.00 96.81 236 ARG A CA 1
ATOM 1919 C C . ARG A 1 236 ? 9.739 13.119 8.031 1.00 96.81 236 ARG A C 1
ATOM 1921 O O . ARG A 1 236 ? 9.751 14.341 7.914 1.00 96.81 236 ARG A O 1
ATOM 1928 N N . ASP A 1 237 ? 10.442 12.493 8.973 1.00 96.69 237 ASP A N 1
ATOM 1929 C CA . ASP A 1 237 ? 11.299 13.199 9.937 1.00 96.69 237 ASP A CA 1
ATOM 1930 C C . ASP A 1 237 ? 12.615 13.673 9.312 1.00 96.69 237 ASP A C 1
ATOM 1932 O O . ASP A 1 237 ? 13.073 14.776 9.608 1.00 96.69 237 ASP A O 1
ATOM 1936 N N . GLU A 1 238 ? 13.174 12.902 8.381 1.00 96.69 238 GLU A N 1
ATOM 1937 C CA . GLU A 1 238 ? 14.358 13.292 7.618 1.00 96.69 238 GLU A CA 1
ATOM 1938 C C . GLU A 1 238 ? 14.053 14.409 6.612 1.00 96.69 238 GLU A C 1
ATOM 1940 O O . GLU A 1 238 ? 14.838 15.347 6.474 1.00 96.69 238 GLU A O 1
ATOM 1945 N N . ALA A 1 239 ? 12.872 14.402 5.985 1.00 96.00 239 ALA A N 1
ATOM 1946 C CA . ALA A 1 239 ? 12.443 15.483 5.097 1.00 96.00 239 ALA A CA 1
ATOM 1947 C C . ALA A 1 239 ? 12.326 16.848 5.804 1.00 96.00 239 ALA A C 1
ATOM 1949 O O . ALA A 1 239 ? 12.682 17.868 5.213 1.00 96.00 239 ALA A O 1
ATOM 1950 N N . LYS A 1 240 ? 11.930 16.887 7.090 1.00 95.00 240 LYS A N 1
ATOM 1951 C CA . LYS A 1 240 ? 11.892 18.127 7.904 1.00 95.00 240 LYS A CA 1
ATOM 1952 C C . LYS A 1 240 ? 13.255 18.804 8.043 1.00 95.00 240 LYS A C 1
ATOM 1954 O O . LYS A 1 240 ? 13.329 19.968 8.427 1.00 95.00 240 LYS A O 1
ATOM 1959 N N . LYS A 1 241 ? 14.359 18.109 7.738 1.00 93.25 241 LYS A N 1
ATOM 1960 C CA . LYS A 1 241 ? 15.690 18.725 7.690 1.00 93.25 241 LYS A CA 1
ATOM 1961 C C . LYS A 1 241 ? 15.831 19.723 6.527 1.00 93.25 241 LYS A C 1
ATOM 1963 O O . LYS A 1 241 ? 16.854 20.407 6.520 1.00 93.25 241 LYS A O 1
ATOM 1968 N N . TYR A 1 242 ? 14.861 19.809 5.607 1.00 90.25 242 TYR A N 1
ATOM 1969 C CA . TYR A 1 242 ? 14.884 20.580 4.353 1.00 90.25 242 TYR A CA 1
ATOM 1970 C C . TYR A 1 242 ? 13.601 21.412 4.105 1.00 90.25 242 TYR A C 1
ATOM 1972 O O . TYR A 1 242 ? 13.310 21.753 2.957 1.00 90.25 242 TYR A O 1
ATOM 1980 N N . GLU A 1 243 ? 12.833 21.698 5.163 1.00 75.38 243 GLU A N 1
ATOM 1981 C CA . GLU A 1 243 ? 11.597 22.509 5.156 1.00 75.38 243 GLU A CA 1
ATOM 1982 C C . GLU A 1 243 ? 11.866 24.000 5.449 1.00 75.38 243 GLU A C 1
ATOM 1984 O O . GLU A 1 243 ? 12.751 24.286 6.291 1.00 75.38 243 GLU A O 1
#

Radius of gyration: 34.57 Å; Cα contacts (8 Å, |Δi|>4): 149; chains: 1; bounding box: 92×102×91 Å

Solvent-accessible surface area (backbone atoms only — not comparable to full-atom values): 16639 Å² total; per-residue (Å²): 132,90,82,87,86,83,88,87,90,87,79,91,86,87,81,82,81,80,78,75,84,76,73,81,71,78,93,71,68,52,72,67,56,56,50,30,52,51,40,35,52,53,53,53,69,75,23,59,36,91,54,86,97,38,68,25,34,53,76,55,95,68,26,38,31,76,47,48,75,65,56,44,53,50,40,23,47,29,35,77,72,65,62,26,52,101,84,45,75,41,96,46,78,94,67,42,71,88,75,34,49,72,66,80,80,78,77,90,69,90,89,81,89,88,88,77,90,86,88,87,83,89,86,91,84,90,87,84,88,86,88,87,84,86,82,88,88,86,76,92,81,88,82,78,90,81,90,79,91,80,91,81,85,88,86,88,89,87,82,85,83,88,91,88,88,87,83,80,76,94,59,89,79,75,65,77,70,59,56,56,64,64,47,23,51,50,46,12,72,76,79,41,74,74,71,41,51,73,44,43,66,60,33,58,77,66,72,56,46,47,75,45,44,62,72,54,50,75,65,55,39,40,74,65,64,47,65,51,66,67,59,44,50,52,53,30,61,59,26,56,78,51,110

Mean predicted aligned error: 22.73 Å

Nearest PDB structures (foldseek):
  4nj8-assembly2_B  TM=7.314E-01  e=5.506E-02  Homo sapiens
  4rqm-assembly1_A  TM=6.987E-01  e=8.770E-02  Homo sapiens
  4is7-assembly1_A-2  TM=6.542E-01  e=7.365E-02  Homo sapiens
  1z1v-assembly1_A  TM=6.307E-01  e=9.529E-01  Saccharomyces cerevisiae

Foldseek 3Di:
DDDDDDDDDDDDDDDDPDDDDPPDDPVPDDPLNVQLVVQLVLLQVVFQDPDPPAGGWQDDPQWTQGDDSVQSSVQSNVVVVVQADSNGGHPDPSPDSVRTDHDPPCPDDDDDDDDDDDDDDDDDDDDDDDDDDDDDDDDDDDDDDDDDDDDDDDDDDDDDDDDDDPPDDPDPDQDDFDFLQVLQVVCCVPVHHPPRNVLVVLCVVVVNGLLCLLVDDLVNCVVSPVPDPVSSVSSNVSSVVND

Secondary structure (DSSP, 8-state):
----------------------PPPSTT--HHHHHHHHHHHHHHHHTB--STT-SBEEEETTEEEE--HHHHHHHHHHHHTTS--SSS--SSGGG-GGGPEE---------------------------------------PPPP-------------------S----SS---PPPPPHHHHHHHHHHHH-TTSSGGGHHHHHHTT--GGGTTT--HHHHHHTT---HHHHHHHHHHHGGG-

Organism: NCBI:txid658196